Protein AF-A0A345JQV6-F1 (afdb_monomer)

Secondary structure (DSSP, 8-state):
---GGGTTSS-B-SSEEEEE--GGGHHHHHHHHH-HHHHTTSTTS----HHHHHHHHHHHHHHHHTT-S--EEEEEEEETTEEEEEEEEEEEE-SSTTEEEEEEEE-SEEETTTTEEE-----S----TTTTTTS-TTEEE-TTSSHHHHHHHHIIIIIHHHHHH-EEEEEEE-TTSPEEEEEEEGGG--EEEEEE-SHHHHHHHHHTTPEEEEEEEETTEEEEEEEEE---

Mean predicted aligned error: 6.88 Å

Sequence (232 aa):
MYSEKDIGLEYKSENLKTRPIMEEDRDFWYDLHASESVCKYFRDGKTRSAEQVKAQFDRSLARFKNGDPRYLHVIEQLIEDRWIKVGTVVLGG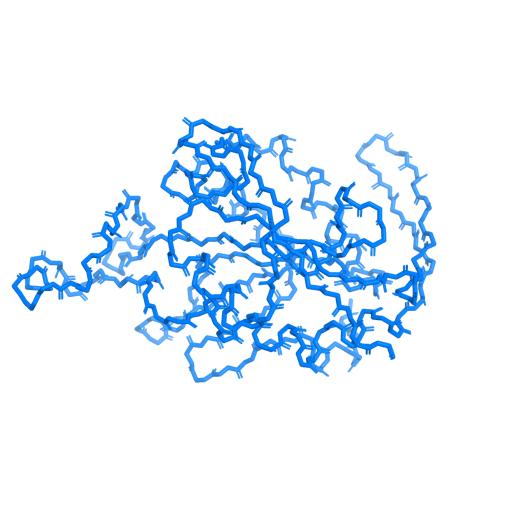SSEPKFLECAMITHPAYDTENNQYLDIAFENKTLELEDQKRVKNSIHPIWGQKNATRILQWGLENYIPYILKTKVNHSWENEQGEVFQEVFDGSQYIGIYATATNPASMKVLKNYGFTEEGKSECNWGSKYIYKYLFKI

Structure (mmCIF, N/CA/C/O backbone):
data_AF-A0A345JQV6-F1
#
_entry.id   AF-A0A345JQV6-F1
#
loop_
_atom_site.group_PDB
_atom_site.id
_atom_site.type_symbol
_atom_site.label_atom_id
_atom_site.label_alt_id
_atom_site.label_comp_id
_atom_site.label_asym_id
_atom_site.label_entity_id
_atom_site.label_seq_id
_atom_site.pdbx_PDB_ins_code
_atom_site.Cartn_x
_atom_site.Cartn_y
_atom_site.Cartn_z
_atom_site.occupancy
_atom_site.B_iso_or_equiv
_atom_site.auth_seq_id
_atom_site.auth_comp_id
_atom_site.auth_asym_id
_atom_site.auth_atom_id
_atom_site.pdbx_PDB_model_num
ATOM 1 N N . MET A 1 1 ? -8.662 -14.530 -16.725 1.00 31.98 1 MET A N 1
ATOM 2 C CA . MET A 1 1 ? -8.506 -15.891 -16.174 1.00 31.98 1 MET A CA 1
ATOM 3 C C . MET A 1 1 ? -7.187 -15.869 -15.416 1.00 31.98 1 MET A C 1
ATOM 5 O O . MET A 1 1 ? -6.177 -15.593 -16.048 1.00 31.98 1 MET A O 1
ATOM 9 N N . TYR A 1 2 ? -7.231 -15.955 -14.083 1.00 35.97 2 TYR A N 1
ATOM 10 C CA . TYR A 1 2 ? -6.066 -15.828 -13.193 1.00 35.97 2 TYR A CA 1
ATOM 11 C C . TYR A 1 2 ? -5.073 -16.953 -13.494 1.00 35.97 2 TYR A C 1
ATOM 13 O O . TYR A 1 2 ? -5.501 -18.088 -13.710 1.00 35.97 2 TYR A O 1
ATOM 21 N N . SER A 1 3 ? -3.780 -16.644 -13.588 1.00 40.50 3 SER A N 1
ATOM 22 C CA . SER A 1 3 ? -2.785 -17.663 -13.919 1.00 40.50 3 SER A CA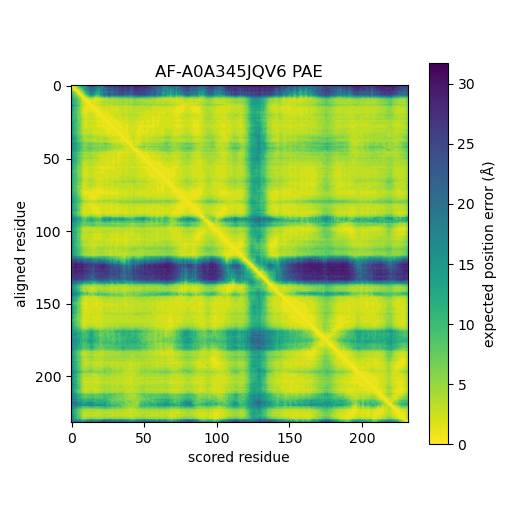 1
ATOM 23 C C . SER A 1 3 ? -2.349 -18.378 -12.640 1.00 40.50 3 SER A C 1
ATOM 25 O O . SER A 1 3 ? -2.217 -17.754 -11.592 1.00 40.50 3 SER A O 1
ATOM 27 N N . GLU A 1 4 ? -2.062 -19.678 -12.708 1.00 37.56 4 GLU A N 1
ATOM 28 C CA . GLU A 1 4 ? -1.536 -20.455 -11.569 1.00 37.56 4 GLU A CA 1
ATOM 29 C C . GLU A 1 4 ? -0.231 -19.872 -10.973 1.00 37.56 4 GLU A C 1
ATOM 31 O O . GLU A 1 4 ? 0.174 -20.261 -9.880 1.00 37.56 4 GLU A O 1
ATOM 36 N N . LYS A 1 5 ? 0.413 -18.906 -11.652 1.00 47.88 5 LYS A N 1
ATOM 37 C CA . LYS A 1 5 ? 1.601 -18.177 -11.177 1.00 47.88 5 LYS A CA 1
ATOM 38 C C . LYS A 1 5 ? 1.314 -17.138 -10.085 1.00 47.88 5 LYS A C 1
ATOM 40 O O . LYS A 1 5 ? 2.265 -16.654 -9.480 1.00 47.88 5 LYS A O 1
ATOM 45 N N . ASP A 1 6 ? 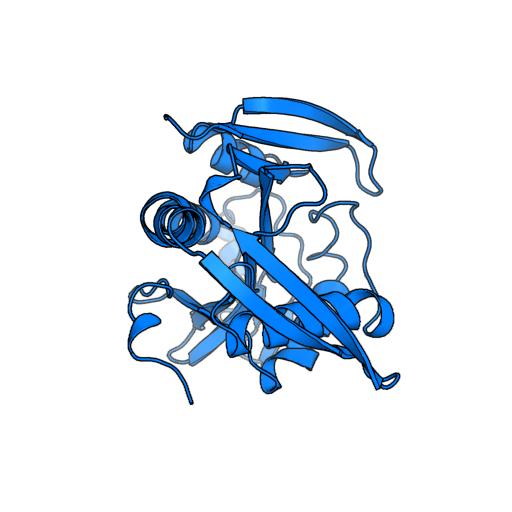0.049 -16.815 -9.819 1.00 51.97 6 ASP A N 1
ATOM 46 C CA . ASP A 1 6 ? -0.330 -15.796 -8.828 1.00 51.97 6 ASP A CA 1
ATOM 47 C C . ASP A 1 6 ? -0.395 -16.357 -7.389 1.00 51.97 6 ASP A C 1
ATOM 49 O O . ASP A 1 6 ? -0.455 -15.603 -6.413 1.00 51.97 6 ASP A O 1
ATOM 53 N N . ILE A 1 7 ? -0.316 -17.687 -7.235 1.00 46.50 7 ILE A N 1
ATOM 54 C CA . ILE A 1 7 ? -0.252 -18.383 -5.942 1.00 46.50 7 ILE A CA 1
ATOM 55 C C . ILE A 1 7 ? 1.085 -18.036 -5.263 1.00 46.50 7 ILE A C 1
ATOM 57 O O . ILE A 1 7 ? 2.128 -18.602 -5.578 1.00 46.50 7 ILE A O 1
ATOM 61 N N . GLY A 1 8 ? 1.054 -17.076 -4.335 1.00 58.53 8 GLY A N 1
ATOM 62 C CA . GLY A 1 8 ? 2.226 -16.584 -3.590 1.00 58.53 8 GLY A CA 1
ATOM 63 C C . GLY A 1 8 ? 2.411 -15.064 -3.634 1.00 58.53 8 GLY A C 1
ATOM 64 O O . GLY A 1 8 ? 3.179 -14.513 -2.846 1.00 58.53 8 GLY A O 1
ATOM 65 N N . LEU A 1 9 ? 1.665 -14.379 -4.505 1.00 79.06 9 LEU A N 1
ATOM 66 C CA . LEU A 1 9 ? 1.607 -12.918 -4.583 1.00 79.06 9 LEU A CA 1
ATOM 67 C C . LEU A 1 9 ? 0.503 -12.310 -3.719 1.00 79.06 9 LEU A C 1
ATOM 69 O O . LEU A 1 9 ? 0.317 -11.099 -3.728 1.00 79.06 9 LEU A O 1
ATOM 73 N N . GLU A 1 10 ? -0.175 -13.129 -2.930 1.00 88.75 10 GLU A N 1
ATOM 74 C CA . GLU A 1 10 ? -1.149 -12.714 -1.932 1.00 88.75 10 GLU A CA 1
ATOM 75 C C . GLU A 1 10 ? -0.576 -12.947 -0.536 1.00 88.75 10 GLU A C 1
ATOM 77 O O . GLU A 1 10 ? 0.019 -13.992 -0.256 1.00 88.75 10 GLU A O 1
ATOM 82 N N . TYR A 1 11 ? -0.779 -11.993 0.366 1.00 89.50 11 TYR A N 1
ATOM 83 C CA . TYR A 1 11 ? -0.623 -12.246 1.789 1.00 89.50 11 TYR A CA 1
ATOM 84 C C . TYR A 1 11 ? -1.888 -12.925 2.305 1.00 89.50 11 TYR A C 1
ATOM 86 O O . TYR A 1 11 ? -2.991 -12.465 2.017 1.00 89.50 11 TYR A O 1
ATOM 94 N N . LYS A 1 12 ? -1.760 -13.974 3.118 1.00 92.25 12 LYS A N 1
ATOM 95 C CA . LYS A 1 12 ? -2.905 -14.586 3.799 1.00 92.25 12 LYS A CA 1
ATOM 96 C C . LYS A 1 12 ? -2.523 -15.037 5.202 1.00 92.25 12 LYS A C 1
ATOM 98 O O . LYS A 1 12 ? -1.606 -15.833 5.379 1.00 92.25 12 LYS A O 1
ATOM 103 N N . SER A 1 13 ? -3.264 -14.549 6.186 1.00 91.75 13 SER A N 1
ATOM 104 C CA . SER A 1 13 ? -3.260 -15.014 7.570 1.00 91.75 13 SER A CA 1
ATOM 105 C C . SER A 1 13 ? -4.688 -15.328 8.026 1.00 91.75 13 SER A C 1
ATOM 107 O O . SER A 1 13 ? -5.642 -15.238 7.252 1.00 91.75 13 SER A O 1
ATOM 109 N N . GLU A 1 14 ? -4.836 -15.697 9.297 1.00 92.12 14 GLU A N 1
ATOM 110 C CA . GLU A 1 14 ? -6.129 -15.967 9.937 1.00 92.12 14 GLU A CA 1
ATOM 111 C C . GLU A 1 14 ? -7.126 -14.800 9.848 1.00 92.12 14 GLU A C 1
ATOM 113 O O . GLU A 1 14 ? -8.324 -15.028 9.726 1.00 92.12 14 GLU A O 1
ATOM 118 N N . ASN A 1 15 ? -6.640 -13.554 9.879 1.00 92.75 15 ASN A N 1
ATOM 119 C CA . ASN A 1 15 ? -7.476 -12.360 10.006 1.00 92.75 15 ASN A CA 1
ATOM 120 C C . ASN A 1 15 ? -7.122 -11.225 9.043 1.00 92.75 15 ASN A C 1
ATOM 122 O O . ASN A 1 15 ? -7.747 -10.169 9.096 1.00 92.75 15 ASN A O 1
ATOM 126 N N . LEU A 1 16 ? -6.122 -11.407 8.186 1.00 95.25 16 LEU A N 1
ATOM 127 C CA . LEU A 1 16 ? -5.660 -10.389 7.256 1.00 95.25 16 LEU A CA 1
ATOM 128 C C . LEU A 1 16 ? -5.238 -11.065 5.960 1.00 95.25 16 LEU A C 1
ATOM 130 O O . LEU A 1 16 ? -4.518 -12.062 5.973 1.00 95.25 16 LEU A O 1
ATOM 134 N N . LYS A 1 17 ? -5.653 -10.511 4.831 1.00 95.25 17 LYS A N 1
ATOM 135 C CA . LYS A 1 17 ? -5.180 -10.963 3.528 1.00 95.25 17 LYS A CA 1
ATOM 136 C C . LYS A 1 17 ? -5.058 -9.801 2.557 1.00 95.25 17 LYS A C 1
ATOM 138 O O . LYS A 1 17 ? -5.676 -8.754 2.747 1.00 95.25 17 LYS A O 1
ATOM 143 N N . THR A 1 18 ? -4.255 -9.993 1.525 1.00 94.81 18 THR A N 1
ATOM 144 C CA . THR A 1 18 ? -4.207 -9.104 0.371 1.00 94.81 18 THR A CA 1
ATOM 145 C C . THR A 1 18 ? -4.579 -9.879 -0.876 1.00 94.81 18 THR A C 1
ATOM 147 O O . THR A 1 18 ? -4.339 -11.079 -0.954 1.00 94.81 18 THR A O 1
ATOM 150 N N . ARG A 1 19 ? -5.168 -9.195 -1.850 1.00 93.62 19 ARG A N 1
ATOM 151 C CA . ARG A 1 19 ? -5.437 -9.755 -3.175 1.00 93.62 19 ARG A CA 1
ATOM 152 C C . ARG A 1 19 ? -5.252 -8.687 -4.247 1.00 93.62 19 ARG A C 1
ATOM 154 O O . ARG A 1 19 ? -5.437 -7.507 -3.928 1.00 93.62 19 ARG A O 1
ATOM 161 N N . PRO A 1 20 ? -4.945 -9.058 -5.501 1.00 92.50 20 PRO A N 1
ATOM 162 C CA . PRO A 1 20 ? -4.933 -8.112 -6.609 1.00 92.50 20 PRO A CA 1
ATOM 163 C C . PRO A 1 20 ? -6.241 -7.319 -6.691 1.00 92.50 20 PRO A C 1
ATOM 165 O O . PRO A 1 20 ? -7.326 -7.849 -6.423 1.00 92.50 20 PRO A O 1
ATOM 168 N N . ILE A 1 21 ? -6.127 -6.045 -7.063 1.00 90.75 21 ILE A N 1
ATOM 169 C CA . ILE A 1 21 ? -7.286 -5.189 -7.301 1.00 90.75 21 ILE A CA 1
ATOM 170 C C . ILE A 1 21 ? -8.098 -5.691 -8.503 1.00 90.75 21 ILE A C 1
ATOM 172 O O . ILE A 1 21 ? -7.535 -6.127 -9.511 1.00 90.75 21 ILE A O 1
ATOM 176 N N . MET A 1 22 ? -9.422 -5.638 -8.388 1.00 93.88 22 MET A N 1
ATOM 177 C CA . MET A 1 22 ? -10.378 -6.048 -9.416 1.00 93.88 22 MET A CA 1
ATOM 178 C C . MET A 1 22 ? -11.294 -4.885 -9.792 1.00 93.88 22 MET A C 1
ATOM 180 O O . MET A 1 22 ? -11.327 -3.863 -9.112 1.00 93.88 22 MET A O 1
ATOM 184 N N . GLU A 1 23 ? -12.046 -5.035 -10.882 1.00 94.12 23 GLU A N 1
ATOM 185 C CA . GLU A 1 23 ? -12.941 -3.985 -11.379 1.00 94.12 23 GLU A CA 1
ATOM 186 C C . GLU A 1 23 ? -13.990 -3.576 -10.331 1.00 94.12 23 GLU A C 1
ATOM 188 O O . GLU A 1 23 ? -14.247 -2.391 -10.137 1.00 94.12 23 GLU A O 1
ATOM 193 N N . GLU A 1 24 ? -14.525 -4.538 -9.573 1.00 96.12 24 GLU A N 1
ATOM 194 C CA . GLU A 1 24 ? -15.477 -4.281 -8.483 1.00 96.12 24 GLU A CA 1
ATOM 195 C C . GLU A 1 24 ? -14.895 -3.521 -7.272 1.00 96.12 24 GLU A C 1
ATOM 197 O O . GLU A 1 24 ? -15.627 -3.177 -6.344 1.00 96.12 24 GLU A O 1
ATOM 202 N N . ASP A 1 25 ? -13.582 -3.278 -7.229 1.00 96.50 25 ASP A N 1
ATOM 203 C CA . ASP A 1 25 ? -12.931 -2.505 -6.166 1.00 96.50 25 ASP A CA 1
ATOM 204 C C . ASP A 1 25 ? -12.811 -1.013 -6.506 1.00 96.50 25 ASP A C 1
ATOM 206 O O . ASP A 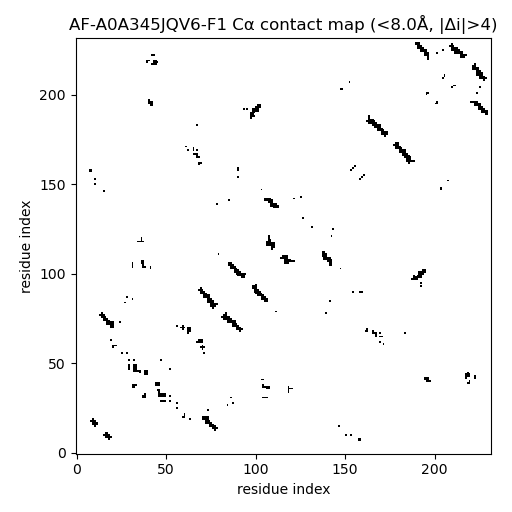1 25 ? -12.245 -0.250 -5.721 1.00 96.50 25 ASP A O 1
ATOM 210 N N . ARG A 1 26 ? -13.325 -0.588 -7.666 1.00 95.56 26 ARG A N 1
ATOM 211 C CA . ARG A 1 26 ? -13.203 0.786 -8.164 1.00 95.56 26 ARG A CA 1
ATOM 212 C C . ARG A 1 26 ? -13.774 1.815 -7.195 1.00 95.56 26 ARG A C 1
ATOM 214 O O . ARG A 1 26 ? -13.065 2.744 -6.813 1.00 95.56 26 ARG A O 1
ATOM 221 N N . ASP A 1 27 ? -15.016 1.619 -6.766 1.00 95.00 27 ASP A N 1
ATOM 222 C CA . ASP A 1 27 ? -15.690 2.557 -5.864 1.00 95.00 27 ASP A CA 1
ATOM 223 C C . ASP A 1 27 ? -14.961 2.629 -4.519 1.00 95.00 27 ASP A C 1
ATOM 225 O O . ASP A 1 27 ? -14.677 3.710 -4.015 1.00 95.00 27 ASP A O 1
ATOM 229 N N . PHE A 1 28 ? -14.505 1.481 -4.007 1.00 95.31 28 PHE A N 1
ATOM 230 C CA . PHE A 1 28 ? -13.697 1.420 -2.790 1.00 95.31 28 PHE A CA 1
ATOM 231 C C . PHE A 1 28 ? -12.376 2.202 -2.910 1.00 95.31 28 PHE A C 1
ATOM 233 O O . PHE A 1 28 ? -11.973 2.912 -1.987 1.00 95.31 28 PHE A O 1
ATOM 240 N N . TRP A 1 29 ? -11.689 2.099 -4.051 1.00 95.06 29 TRP A N 1
ATOM 241 C CA . TRP A 1 29 ? -10.475 2.870 -4.322 1.00 95.06 29 TRP A CA 1
ATOM 242 C C . TRP A 1 29 ? -10.739 4.383 -4.353 1.00 95.06 29 TRP A C 1
ATOM 244 O O . TRP A 1 29 ? -9.926 5.154 -3.828 1.00 95.06 29 TRP A O 1
ATOM 254 N N . TYR A 1 30 ? -11.862 4.804 -4.940 1.00 94.25 30 TYR A N 1
ATOM 255 C CA . TYR A 1 30 ? -12.273 6.209 -4.984 1.00 94.25 30 TYR A CA 1
ATOM 256 C C . TYR A 1 30 ? -12.636 6.733 -3.594 1.00 94.25 30 TYR A C 1
ATOM 258 O O . TYR A 1 30 ? -12.133 7.788 -3.204 1.00 94.25 30 TYR A O 1
ATOM 266 N N . ASP A 1 31 ? -13.395 5.968 -2.811 1.00 91.38 31 ASP A N 1
ATOM 267 C CA . ASP A 1 31 ? -13.786 6.330 -1.446 1.00 91.38 31 ASP A CA 1
ATOM 268 C C . ASP A 1 31 ? -12.569 6.519 -0.528 1.00 91.38 31 ASP A C 1
ATOM 270 O O . ASP A 1 31 ? -12.485 7.504 0.212 1.00 91.38 31 ASP A O 1
ATOM 274 N N . LEU A 1 32 ? -11.567 5.634 -0.625 1.00 92.31 32 LEU A N 1
ATOM 275 C CA . LEU A 1 32 ? -10.301 5.784 0.106 1.00 92.31 32 LEU A CA 1
ATOM 276 C C . LEU A 1 32 ? -9.609 7.118 -0.202 1.00 92.31 32 LEU A C 1
ATOM 278 O O . LEU A 1 32 ? -9.067 7.759 0.698 1.00 92.31 32 LEU A O 1
ATOM 282 N N . HIS A 1 33 ? -9.613 7.536 -1.468 1.00 92.44 33 HIS A N 1
ATOM 283 C CA . HIS A 1 33 ? -8.943 8.761 -1.907 1.00 92.44 33 HIS A CA 1
ATOM 284 C C . HIS A 1 33 ? -9.766 10.027 -1.651 1.00 92.44 33 HIS A C 1
ATOM 286 O O . HIS A 1 33 ? -9.195 11.118 -1.578 1.00 92.44 33 HIS A O 1
ATOM 292 N N . ALA A 1 34 ? -11.078 9.895 -1.476 1.00 90.62 34 ALA A N 1
ATOM 293 C CA . ALA A 1 34 ? -11.959 10.987 -1.089 1.00 90.62 34 ALA A CA 1
ATOM 294 C C . ALA A 1 34 ? -11.935 11.263 0.427 1.00 90.62 34 ALA A C 1
ATOM 296 O O . ALA A 1 34 ? -12.245 12.380 0.840 1.00 90.62 34 ALA A O 1
ATOM 297 N N . SER A 1 35 ? -11.543 10.289 1.258 1.00 87.31 35 SER A N 1
ATOM 298 C CA . SER A 1 35 ? -11.527 10.433 2.721 1.00 87.31 35 SER A CA 1
ATOM 299 C C . SER A 1 35 ? -10.338 11.255 3.231 1.00 87.31 35 SER A C 1
ATOM 301 O O . SER A 1 35 ? -9.170 10.971 2.940 1.00 87.31 35 SER A O 1
ATOM 303 N N . GLU A 1 36 ? -10.642 12.263 4.052 1.00 84.81 36 GLU A N 1
ATOM 304 C CA . GLU A 1 36 ? -9.646 13.152 4.644 1.00 84.81 36 GLU A CA 1
ATOM 305 C C . GLU A 1 36 ? -8.797 12.440 5.702 1.00 84.81 36 GLU A C 1
ATOM 307 O O . GLU A 1 36 ? -7.573 12.531 5.616 1.00 84.81 36 GLU A O 1
ATOM 312 N N . SER A 1 37 ? -9.378 11.676 6.644 1.00 80.62 37 SER A N 1
ATOM 313 C CA . SER A 1 37 ? -8.566 10.920 7.629 1.00 80.62 37 SER A CA 1
ATOM 314 C C . SER A 1 37 ? -7.563 9.991 6.969 1.00 80.62 37 SER A C 1
ATOM 316 O O . SER A 1 37 ? -6.432 9.847 7.440 1.00 80.62 37 SER A O 1
ATOM 318 N N . VAL A 1 38 ? -7.989 9.363 5.880 1.00 86.50 38 VAL A N 1
ATOM 319 C CA . VAL A 1 38 ? -7.213 8.390 5.131 1.00 86.50 38 VAL A CA 1
ATOM 320 C C . VAL A 1 38 ? -6.085 9.087 4.366 1.00 86.50 38 VAL A C 1
ATOM 322 O O . VAL A 1 38 ? -4.918 8.702 4.482 1.00 86.50 38 VAL A O 1
ATOM 325 N N . CYS A 1 39 ? -6.399 10.164 3.641 1.00 87.44 39 CYS A N 1
ATOM 326 C CA . CYS A 1 39 ? -5.421 10.881 2.825 1.00 87.44 39 CYS A CA 1
ATOM 327 C C . CYS A 1 39 ? -4.500 11.811 3.616 1.00 87.44 39 CYS A C 1
ATOM 329 O O . CYS A 1 39 ? -3.389 12.068 3.154 1.00 87.44 39 CYS A O 1
ATOM 331 N N . LYS A 1 40 ? -4.899 12.283 4.804 1.00 82.31 40 LYS A N 1
ATOM 332 C CA . LYS A 1 40 ? -4.115 13.201 5.651 1.00 82.31 40 LYS A CA 1
ATOM 333 C C . LYS A 1 40 ? -2.679 12.725 5.860 1.00 82.31 40 LYS A C 1
ATOM 335 O O . LYS A 1 40 ? -1.753 13.534 5.862 1.00 82.31 40 LYS A O 1
ATOM 340 N N . TYR A 1 41 ? -2.485 11.411 5.990 1.00 76.12 41 TYR A N 1
ATOM 341 C CA . TYR A 1 41 ? -1.170 10.803 6.202 1.00 76.12 41 TYR A CA 1
ATOM 342 C C . TYR A 1 41 ? -0.545 10.182 4.945 1.00 76.12 41 TYR A C 1
ATOM 344 O O . TYR A 1 41 ? 0.536 9.596 5.022 1.00 76.12 41 TYR A O 1
ATOM 352 N N . PHE A 1 42 ? -1.184 10.324 3.786 1.00 83.69 42 PHE A N 1
ATOM 353 C CA . PHE A 1 42 ? -0.757 9.712 2.537 1.00 83.69 42 PHE A CA 1
ATOM 354 C C . PHE A 1 42 ? -0.137 10.738 1.580 1.00 83.69 42 PHE A C 1
ATOM 356 O O . PHE A 1 42 ? -0.769 11.726 1.212 1.00 83.69 42 PHE A O 1
ATOM 363 N N . ARG A 1 43 ? 1.098 10.476 1.128 1.00 79.25 43 ARG A N 1
ATOM 364 C CA . ARG A 1 43 ? 1.855 11.284 0.150 1.00 79.25 43 ARG A CA 1
ATOM 365 C C . ARG A 1 43 ? 1.895 12.788 0.471 1.00 79.25 43 ARG A C 1
ATOM 367 O O . ARG A 1 43 ? 2.771 13.234 1.204 1.00 79.25 43 ARG A O 1
ATOM 374 N N . ASP A 1 44 ? 1.015 13.574 -0.145 1.00 80.81 44 ASP A N 1
ATOM 375 C CA . ASP A 1 44 ? 0.926 15.036 -0.042 1.00 80.81 44 ASP A CA 1
ATOM 376 C C . ASP A 1 44 ? -0.185 15.518 0.902 1.00 80.81 44 ASP A C 1
ATOM 378 O O . ASP A 1 44 ? -0.339 16.728 1.094 1.00 80.81 44 ASP A O 1
ATOM 382 N N . GLY A 1 45 ? -0.939 14.593 1.498 1.00 82.00 45 GLY A N 1
ATOM 383 C CA . GLY A 1 45 ? -1.999 14.924 2.434 1.00 82.00 45 GLY A CA 1
ATOM 384 C C . GLY A 1 45 ? -3.307 15.371 1.778 1.00 82.00 45 GLY A C 1
ATOM 385 O O . GLY A 1 45 ? -4.175 15.907 2.467 1.00 82.00 45 GLY A O 1
ATOM 386 N N . LYS A 1 46 ? -3.437 15.235 0.452 1.00 87.69 46 LYS A N 1
ATOM 387 C CA . LYS A 1 46 ? -4.600 15.708 -0.311 1.00 87.69 46 LYS A CA 1
ATOM 388 C C . LYS A 1 46 ? -5.547 14.566 -0.642 1.00 87.69 46 LYS A C 1
ATOM 390 O O . LYS A 1 46 ? -5.103 13.511 -1.101 1.00 87.69 46 LYS A O 1
ATOM 395 N N . THR A 1 47 ? -6.841 14.820 -0.477 1.00 90.50 47 THR A N 1
ATOM 396 C CA . THR A 1 47 ? -7.889 14.005 -1.090 1.00 90.50 47 THR A CA 1
ATOM 397 C C . THR A 1 47 ? -7.850 14.167 -2.609 1.00 90.50 47 THR A C 1
ATOM 399 O O . THR A 1 47 ? -7.277 15.127 -3.140 1.00 90.50 47 THR A O 1
ATOM 402 N N . ARG A 1 48 ? -8.400 13.190 -3.325 1.00 91.88 48 ARG A N 1
ATOM 403 C CA . ARG A 1 48 ? -8.445 13.171 -4.787 1.00 91.88 48 ARG A CA 1
ATOM 404 C C . ARG A 1 48 ? -9.826 12.738 -5.257 1.00 91.88 48 ARG A C 1
ATOM 406 O O . ARG A 1 48 ? -10.434 11.864 -4.647 1.00 91.88 48 ARG A O 1
ATOM 413 N N . SER A 1 49 ? -10.298 13.337 -6.345 1.00 93.50 49 SER A N 1
ATOM 414 C CA . SER A 1 49 ? -11.537 12.918 -6.998 1.00 93.50 49 SER A CA 1
ATOM 415 C C . SER A 1 49 ? -11.348 11.597 -7.747 1.00 93.50 49 SER A C 1
ATOM 417 O O . SER A 1 49 ? -10.216 11.199 -8.051 1.00 93.50 49 SER A O 1
ATOM 419 N N . ALA A 1 50 ? -12.459 10.945 -8.096 1.00 93.44 50 ALA A N 1
ATOM 420 C CA . ALA A 1 50 ? -12.461 9.726 -8.901 1.00 93.44 50 ALA A CA 1
ATOM 421 C C . ALA A 1 50 ? -11.664 9.908 -10.203 1.00 93.44 50 ALA A C 1
ATOM 423 O O . ALA A 1 50 ? -10.804 9.090 -10.528 1.00 93.44 50 ALA A O 1
ATOM 424 N N . GLU A 1 51 ? -11.854 11.032 -10.898 1.00 91.31 51 GLU A N 1
ATOM 425 C CA . GLU A 1 51 ? -11.171 11.351 -12.156 1.00 91.31 51 GLU A CA 1
ATOM 426 C C . GLU A 1 51 ? -9.649 11.425 -11.977 1.00 91.31 51 GLU A C 1
ATOM 428 O O . GLU A 1 51 ? -8.892 10.954 -12.826 1.00 91.31 51 GLU A O 1
ATOM 433 N N . GLN A 1 52 ? -9.183 11.971 -10.849 1.00 91.31 52 GLN A N 1
ATOM 434 C CA . GLN A 1 52 ? -7.755 12.131 -10.568 1.00 91.31 52 GLN A CA 1
ATOM 435 C C . GLN A 1 52 ? -7.044 10.800 -10.294 1.00 91.31 52 GLN A C 1
ATOM 437 O O . GLN A 1 52 ? -5.842 10.683 -10.546 1.00 91.31 52 GLN A O 1
ATOM 442 N N . VAL A 1 53 ? -7.756 9.800 -9.765 1.00 91.38 53 VAL A N 1
ATOM 443 C CA . VAL A 1 53 ? -7.167 8.503 -9.383 1.00 91.38 53 VAL A CA 1
ATOM 444 C C . VAL A 1 53 ? -7.547 7.360 -10.316 1.00 91.38 53 VAL A C 1
ATOM 446 O O . VAL A 1 53 ? -6.950 6.283 -10.238 1.00 91.38 53 VAL A O 1
ATOM 449 N N . LYS A 1 54 ? -8.479 7.591 -11.243 1.00 91.44 54 LYS A N 1
ATOM 450 C CA . LYS A 1 54 ? -8.922 6.619 -12.243 1.00 91.44 54 LYS A CA 1
ATOM 451 C C . LYS A 1 54 ? -7.767 6.062 -13.071 1.00 91.44 54 LYS A C 1
ATOM 453 O O . LYS A 1 54 ? -7.577 4.853 -13.130 1.00 91.44 54 LYS A O 1
ATOM 458 N N . ALA A 1 55 ? -6.903 6.930 -13.596 1.00 87.94 55 ALA A N 1
ATOM 459 C CA . ALA A 1 55 ? -5.750 6.501 -14.391 1.00 87.94 55 ALA A CA 1
ATOM 460 C C . ALA A 1 55 ? -4.711 5.678 -13.597 1.00 87.94 55 ALA A C 1
ATOM 462 O O . ALA A 1 55 ? -3.839 5.042 -14.193 1.00 87.94 55 ALA A O 1
ATOM 463 N N . GLN A 1 56 ? -4.731 5.717 -12.259 1.00 88.69 56 GLN A N 1
ATOM 464 C CA . GLN A 1 56 ? -3.884 4.858 -11.418 1.00 88.69 56 GLN A CA 1
ATOM 465 C C . GLN A 1 56 ? -4.528 3.481 -11.217 1.00 88.69 56 GLN A C 1
ATOM 467 O O . GLN A 1 56 ? -3.834 2.462 -11.279 1.00 88.69 56 GLN A O 1
ATOM 472 N N . PHE A 1 57 ? -5.851 3.455 -11.049 1.00 91.81 57 PHE A N 1
ATOM 473 C CA . PHE A 1 57 ? -6.649 2.237 -10.955 1.00 91.81 57 PHE A CA 1
ATOM 474 C C . PHE A 1 57 ? -6.604 1.425 -12.257 1.00 91.81 57 PHE A C 1
ATOM 476 O O . PHE A 1 57 ? -6.164 0.276 -12.244 1.00 91.81 57 PHE A O 1
ATOM 483 N N . ASP A 1 58 ? -6.925 2.048 -13.394 1.00 89.69 58 ASP A N 1
ATOM 484 C CA . ASP A 1 58 ? -6.965 1.382 -14.705 1.00 89.69 58 ASP A CA 1
ATOM 485 C C . ASP A 1 58 ? -5.604 0.785 -15.078 1.00 89.69 58 ASP A C 1
ATOM 487 O O . ASP A 1 58 ? -5.502 -0.349 -15.546 1.00 89.69 58 ASP A O 1
ATOM 491 N N . ARG A 1 59 ? -4.524 1.524 -14.795 1.00 87.31 59 ARG A N 1
ATOM 492 C CA . ARG A 1 59 ? -3.151 1.052 -15.004 1.00 87.31 59 ARG A CA 1
ATOM 493 C C . ARG A 1 59 ? -2.827 -0.155 -14.130 1.00 87.31 59 ARG A C 1
ATOM 495 O O . ARG A 1 59 ? -2.140 -1.062 -14.585 1.00 87.31 59 ARG A O 1
ATOM 502 N N . SER A 1 60 ? -3.310 -0.181 -12.891 1.00 90.06 60 SER A N 1
ATOM 503 C CA . SER A 1 60 ? -3.114 -1.325 -11.995 1.00 90.06 60 SER A CA 1
ATOM 504 C C . SER A 1 60 ? -3.857 -2.560 -12.500 1.00 90.06 60 SER A C 1
ATOM 506 O O . SER A 1 60 ? -3.268 -3.637 -12.542 1.00 90.06 60 SER A O 1
ATOM 508 N N . LEU A 1 61 ? -5.098 -2.402 -12.971 1.00 90.06 61 LEU A N 1
ATOM 509 C CA . LEU A 1 61 ? -5.849 -3.489 -13.605 1.00 90.06 61 LEU A CA 1
ATOM 510 C C . LEU A 1 61 ? -5.156 -4.007 -14.867 1.00 90.06 61 LEU A C 1
ATOM 512 O O . LEU A 1 61 ? -5.064 -5.217 -15.071 1.00 90.06 61 LEU A O 1
ATOM 516 N N . ALA A 1 62 ? -4.662 -3.103 -15.712 1.00 87.00 62 ALA A N 1
ATOM 517 C CA . ALA A 1 62 ? -3.948 -3.465 -16.927 1.00 87.00 62 ALA A CA 1
ATOM 518 C C . ALA A 1 62 ? -2.660 -4.237 -16.615 1.00 87.00 62 ALA A C 1
ATOM 520 O O . ALA A 1 62 ? -2.436 -5.300 -17.191 1.00 87.00 62 ALA A O 1
ATOM 521 N N . ARG A 1 63 ? -1.845 -3.752 -15.672 1.00 88.69 63 ARG A N 1
ATOM 522 C CA . ARG A 1 63 ? -0.631 -4.446 -15.218 1.00 88.69 63 ARG A CA 1
ATOM 523 C C . ARG A 1 63 ? -0.941 -5.846 -14.721 1.00 88.69 63 ARG A C 1
ATOM 525 O O . ARG A 1 63 ? -0.322 -6.805 -15.175 1.00 88.69 63 ARG A O 1
ATOM 532 N N . PHE A 1 64 ? -1.962 -5.965 -13.876 1.00 88.69 64 PHE A N 1
ATOM 533 C CA . PHE A 1 64 ? -2.378 -7.250 -13.344 1.00 88.69 64 PHE A CA 1
ATOM 534 C C . PHE A 1 64 ? -2.793 -8.235 -14.446 1.00 88.69 64 PHE A C 1
ATOM 536 O O . PHE A 1 64 ? -2.262 -9.342 -14.519 1.00 88.69 64 PHE A O 1
ATOM 543 N N . LYS A 1 65 ? -3.656 -7.811 -15.379 1.00 86.62 65 LYS A N 1
ATOM 544 C CA . LYS A 1 65 ? -4.091 -8.636 -16.523 1.00 86.62 65 LYS A CA 1
ATOM 545 C C . LYS A 1 65 ? -2.934 -9.095 -17.417 1.00 86.62 65 LYS A C 1
ATOM 547 O O . LYS A 1 65 ? -3.056 -10.118 -18.083 1.00 86.62 65 LYS A O 1
ATOM 552 N N . ASN A 1 66 ? -1.836 -8.345 -17.434 1.00 85.94 66 ASN A N 1
ATOM 553 C CA . ASN A 1 66 ? -0.662 -8.621 -18.253 1.00 85.94 66 ASN A CA 1
ATOM 554 C C . ASN A 1 66 ? 0.499 -9.285 -17.484 1.00 85.94 66 ASN A C 1
ATOM 556 O O . ASN A 1 66 ? 1.582 -9.456 -18.043 1.00 85.94 66 ASN A O 1
ATOM 560 N N . GLY A 1 67 ? 0.305 -9.660 -16.215 1.00 86.12 67 GLY A N 1
ATOM 561 C CA . GLY A 1 67 ? 1.340 -10.311 -15.406 1.00 86.12 67 GLY A CA 1
ATOM 562 C C . GLY A 1 67 ? 2.492 -9.393 -14.976 1.00 86.12 67 GLY A C 1
ATOM 563 O O . GLY A 1 67 ? 3.552 -9.887 -14.596 1.00 86.12 67 GLY A O 1
ATOM 564 N N . ASP A 1 68 ? 2.311 -8.071 -15.027 1.00 89.06 68 ASP A N 1
ATOM 565 C CA . ASP A 1 68 ? 3.232 -7.109 -14.418 1.00 89.06 68 ASP A CA 1
ATOM 566 C C . ASP A 1 68 ? 2.882 -6.945 -12.932 1.00 89.06 68 ASP A C 1
ATOM 568 O O . ASP A 1 68 ? 1.817 -6.417 -12.641 1.00 89.06 68 ASP A O 1
ATOM 572 N N . PRO A 1 69 ? 3.755 -7.308 -11.978 1.00 89.62 69 PRO A N 1
ATOM 573 C CA . PRO A 1 69 ? 3.456 -7.297 -10.546 1.00 89.62 69 PRO A CA 1
ATOM 574 C C . PRO A 1 69 ? 3.371 -5.901 -9.903 1.00 89.62 69 PRO A C 1
ATOM 576 O O . PRO A 1 69 ? 3.155 -5.787 -8.700 1.00 89.62 69 PRO A O 1
ATOM 579 N N . ARG A 1 70 ? 3.527 -4.797 -10.639 1.00 90.25 70 ARG A N 1
ATOM 580 C CA . ARG A 1 70 ? 3.465 -3.431 -10.074 1.00 90.25 70 ARG A CA 1
ATOM 581 C C . ARG A 1 70 ? 2.031 -2.889 -9.966 1.00 90.25 70 ARG A C 1
ATOM 583 O O . ARG A 1 70 ? 1.787 -1.723 -10.303 1.00 90.25 70 ARG A O 1
ATOM 590 N N . TYR A 1 71 ? 1.088 -3.727 -9.542 1.00 90.50 71 TYR A N 1
ATOM 591 C CA . TYR A 1 71 ? -0.323 -3.379 -9.346 1.00 90.50 71 TYR A CA 1
ATOM 592 C C . TYR A 1 71 ? -0.696 -3.206 -7.869 1.00 90.50 71 TYR A C 1
ATOM 594 O O . TYR A 1 71 ? 0.023 -3.620 -6.959 1.00 90.50 71 TYR A O 1
ATOM 602 N N . LEU A 1 72 ? -1.847 -2.569 -7.653 1.00 92.88 72 LEU A N 1
ATOM 603 C CA . LEU A 1 72 ? -2.481 -2.406 -6.350 1.00 92.88 72 LEU A CA 1
ATOM 604 C C . LEU A 1 72 ? -3.023 -3.734 -5.821 1.00 92.88 72 LEU A C 1
ATOM 606 O O . LEU A 1 72 ? -3.643 -4.508 -6.551 1.00 92.88 72 LEU A O 1
ATOM 610 N N . HIS A 1 73 ? -2.868 -3.933 -4.520 1.00 94.81 73 HIS A N 1
ATOM 611 C CA . HIS A 1 73 ? -3.568 -4.957 -3.762 1.00 94.81 73 HIS A CA 1
ATOM 612 C C . HIS A 1 73 ? -4.630 -4.320 -2.882 1.00 94.81 73 HIS A C 1
ATOM 614 O O . HIS A 1 73 ? -4.372 -3.302 -2.239 1.00 94.81 73 HIS A O 1
ATOM 620 N N . VAL A 1 74 ? -5.791 -4.960 -2.797 1.00 96.50 74 VAL A N 1
ATOM 621 C CA . VAL A 1 74 ? -6.787 -4.688 -1.759 1.00 96.50 74 VAL A CA 1
ATOM 622 C C . VAL A 1 74 ? -6.376 -5.423 -0.494 1.00 96.50 74 VAL A C 1
ATOM 624 O O . VAL A 1 74 ? -5.995 -6.591 -0.542 1.00 96.50 74 VAL A O 1
ATOM 627 N N . ILE A 1 75 ? -6.454 -4.732 0.637 1.00 96.94 75 ILE A N 1
ATOM 628 C CA . ILE A 1 75 ? -6.238 -5.283 1.970 1.00 96.94 75 ILE A CA 1
ATOM 629 C C . ILE A 1 75 ? -7.608 -5.617 2.548 1.00 96.94 75 ILE A C 1
ATOM 631 O O . ILE A 1 75 ? -8.462 -4.736 2.664 1.00 96.94 75 ILE A O 1
ATOM 635 N N . GLU A 1 76 ? -7.803 -6.871 2.941 1.00 96.62 76 GLU A N 1
ATOM 636 C CA . GLU A 1 76 ? -9.028 -7.343 3.577 1.00 96.62 76 GLU A CA 1
ATOM 637 C C . GLU A 1 76 ? -8.729 -7.849 4.989 1.00 96.62 76 GLU A C 1
ATOM 639 O O . GLU A 1 76 ? -7.773 -8.597 5.206 1.00 96.62 76 GLU A O 1
ATOM 644 N N . GLN A 1 77 ? -9.558 -7.451 5.950 1.00 95.44 77 GLN A N 1
ATOM 645 C CA . GLN A 1 77 ? -9.464 -7.874 7.343 1.00 95.44 77 GLN A CA 1
ATOM 646 C C . GLN A 1 77 ? -10.721 -8.649 7.737 1.00 95.44 77 GLN A C 1
ATOM 648 O O . GLN A 1 77 ? -11.829 -8.270 7.358 1.00 95.44 77 GLN A O 1
ATOM 653 N N . LEU A 1 78 ? -10.550 -9.730 8.495 1.00 94.12 78 LEU A N 1
ATOM 654 C CA . LEU A 1 78 ? -11.666 -10.475 9.066 1.00 94.12 78 LEU A CA 1
ATOM 655 C C . LEU A 1 78 ? -12.210 -9.711 10.283 1.00 94.12 78 LEU A C 1
ATOM 657 O O . LEU A 1 78 ? -11.490 -9.512 11.263 1.00 94.12 78 LEU A O 1
ATOM 661 N N . ILE A 1 79 ? -13.463 -9.269 10.204 1.00 91.12 79 ILE A N 1
ATOM 662 C CA . ILE A 1 79 ? -14.185 -8.537 11.250 1.00 91.12 79 ILE A CA 1
ATOM 663 C C . ILE A 1 79 ? -15.553 -9.201 11.412 1.00 91.12 79 ILE A C 1
ATOM 665 O O . ILE A 1 79 ? -16.328 -9.227 10.458 1.00 91.12 79 ILE A O 1
ATOM 669 N N . GLU A 1 80 ? -15.839 -9.745 12.601 1.00 89.62 80 GLU A N 1
ATOM 670 C CA . GLU A 1 80 ? -17.095 -10.465 12.894 1.00 89.62 80 GLU A CA 1
ATOM 671 C C . GLU A 1 80 ? -17.448 -11.489 11.795 1.00 89.62 80 GLU A C 1
ATOM 673 O O . GLU A 1 80 ? -18.513 -11.435 11.183 1.00 89.62 80 GLU A O 1
ATOM 678 N N . ASP A 1 81 ? -16.490 -12.368 11.479 1.00 90.38 81 ASP A N 1
ATOM 679 C CA . ASP A 1 81 ? -16.594 -13.430 10.464 1.00 90.38 81 ASP A CA 1
ATOM 680 C C . ASP A 1 81 ? -16.807 -12.961 9.012 1.00 90.38 81 ASP A C 1
ATOM 682 O O . ASP A 1 81 ? -17.024 -13.772 8.108 1.00 90.38 81 ASP A O 1
ATOM 686 N N . ARG A 1 82 ? -16.678 -11.657 8.746 1.00 94.38 82 ARG A N 1
ATOM 687 C CA . ARG A 1 82 ? -16.766 -11.075 7.402 1.00 94.38 82 ARG A CA 1
ATOM 688 C C . ARG A 1 82 ? -15.424 -10.511 6.962 1.00 94.38 82 ARG A C 1
ATOM 690 O O . ARG A 1 82 ? -14.744 -9.826 7.719 1.00 94.38 82 ARG A O 1
ATOM 697 N N . TRP A 1 83 ? -15.048 -10.771 5.713 1.00 95.38 83 TRP A N 1
ATOM 698 C CA . TRP A 1 83 ? -13.898 -10.113 5.094 1.00 95.38 83 TRP A CA 1
ATOM 699 C C . TRP A 1 83 ? -14.302 -8.712 4.646 1.00 95.38 83 TRP A C 1
ATOM 701 O O . TRP A 1 83 ? -15.096 -8.558 3.721 1.00 95.38 83 TRP A O 1
ATOM 711 N N . ILE A 1 84 ? -13.757 -7.699 5.312 1.00 95.62 84 ILE A N 1
ATOM 712 C CA . ILE A 1 84 ? -14.014 -6.288 5.028 1.00 95.62 84 ILE A CA 1
ATOM 713 C C . ILE A 1 84 ? -12.813 -5.710 4.285 1.00 95.62 84 ILE A C 1
ATOM 715 O O . ILE A 1 84 ? -11.673 -5.922 4.700 1.00 95.62 84 ILE A O 1
ATOM 719 N N . LYS A 1 85 ? -13.052 -4.969 3.198 1.00 96.19 85 LYS A N 1
ATOM 720 C CA . LYS A 1 85 ? -12.007 -4.210 2.495 1.00 96.19 85 LYS A CA 1
ATOM 721 C C . LYS A 1 85 ? -11.609 -3.036 3.384 1.00 96.19 85 LYS A C 1
ATOM 723 O O . LYS A 1 85 ? -12.437 -2.203 3.715 1.00 96.19 85 LYS A O 1
ATOM 728 N N . VAL A 1 86 ? -10.358 -2.980 3.819 1.00 94.81 86 VAL A N 1
ATOM 729 C CA . VAL A 1 86 ? -9.909 -1.980 4.804 1.00 94.81 86 VAL A CA 1
ATOM 730 C C . VAL A 1 86 ? -8.880 -1.011 4.247 1.00 94.81 86 VAL A C 1
ATOM 732 O O . VAL A 1 86 ? -8.679 0.061 4.811 1.00 94.81 86 VAL A O 1
ATOM 735 N N . GLY A 1 87 ? -8.238 -1.348 3.132 1.00 95.50 87 GLY A N 1
ATOM 736 C CA . GLY A 1 87 ? -7.364 -0.419 2.435 1.00 95.50 87 GLY A CA 1
ATOM 737 C C . GLY A 1 87 ? -6.748 -1.003 1.180 1.00 95.50 87 GLY A C 1
ATOM 738 O O . GLY A 1 87 ? -7.192 -2.029 0.671 1.00 95.50 87 GLY A O 1
ATOM 739 N N . THR A 1 88 ? -5.688 -0.359 0.710 1.00 95.31 88 THR A N 1
ATOM 740 C CA . THR A 1 88 ? -4.876 -0.840 -0.406 1.00 95.31 88 THR A CA 1
ATOM 741 C C . THR A 1 88 ? -3.390 -0.682 -0.118 1.00 95.31 88 THR A C 1
ATOM 743 O O . THR A 1 88 ? -2.978 0.159 0.687 1.00 95.31 88 THR A O 1
ATOM 746 N N . VAL A 1 89 ? -2.579 -1.498 -0.785 1.00 93.88 89 VAL A N 1
ATOM 747 C CA . VAL A 1 89 ? -1.118 -1.397 -0.794 1.00 93.88 89 VAL A CA 1
ATOM 748 C C . VAL A 1 89 ? -0.598 -1.559 -2.215 1.00 93.88 89 VAL A C 1
ATOM 750 O O . VAL A 1 89 ? -1.098 -2.374 -2.985 1.00 93.88 89 VAL A O 1
ATOM 753 N N . VAL A 1 90 ? 0.435 -0.802 -2.558 1.00 90.88 90 VAL A N 1
ATOM 754 C CA . VAL A 1 90 ? 1.267 -1.030 -3.733 1.00 90.88 90 VAL A CA 1
ATOM 755 C C . VAL A 1 90 ? 2.719 -1.147 -3.296 1.00 90.88 90 VAL A C 1
ATOM 757 O O . VAL A 1 90 ? 3.221 -0.357 -2.496 1.00 90.88 90 VAL A O 1
ATOM 760 N N . LEU A 1 91 ? 3.374 -2.164 -3.843 1.00 82.44 91 LEU A N 1
ATOM 761 C CA . LEU A 1 91 ? 4.813 -2.373 -3.794 1.00 82.44 91 LEU A CA 1
ATOM 762 C C . LEU A 1 91 ? 5.278 -2.394 -5.250 1.00 82.44 91 LEU A C 1
ATOM 764 O O . LEU A 1 91 ? 5.374 -3.450 -5.861 1.00 82.44 91 LEU A O 1
ATOM 768 N N . GLY A 1 92 ? 5.423 -1.231 -5.875 1.00 76.81 92 GLY A N 1
ATOM 769 C CA . GLY A 1 92 ? 5.524 -1.138 -7.331 1.00 76.81 92 GLY A CA 1
ATOM 770 C C . GLY A 1 92 ? 5.677 0.289 -7.842 1.00 76.81 92 GLY A C 1
ATOM 771 O O . GLY A 1 92 ? 5.612 1.219 -7.063 1.00 76.81 92 GLY A O 1
ATOM 772 N N . GLY A 1 93 ? 5.937 0.444 -9.145 1.00 69.12 93 GLY A N 1
ATOM 773 C CA . GLY A 1 93 ? 6.086 1.706 -9.897 1.00 69.12 93 GLY A CA 1
ATOM 774 C C . GLY A 1 93 ? 6.194 3.017 -9.100 1.00 69.12 93 GLY A C 1
ATOM 775 O O . GLY A 1 93 ? 5.172 3.592 -8.749 1.00 69.12 93 GLY A O 1
ATOM 776 N N . SER A 1 94 ? 7.418 3.520 -8.906 1.00 75.25 94 SER A N 1
ATOM 777 C CA . SER A 1 94 ? 7.682 4.834 -8.300 1.00 75.25 94 SER A CA 1
ATOM 778 C C . SER A 1 94 ? 7.841 5.941 -9.341 1.00 75.25 94 SER A C 1
ATOM 780 O O . SER A 1 94 ? 8.210 5.682 -10.487 1.00 75.25 94 SER A O 1
ATOM 782 N N . SER A 1 95 ? 7.644 7.191 -8.914 1.00 71.81 95 SER A N 1
ATOM 783 C CA . SER A 1 95 ? 8.129 8.376 -9.633 1.00 71.81 95 SER A CA 1
ATOM 784 C C . SER A 1 95 ? 9.650 8.543 -9.544 1.00 71.81 95 SER A C 1
ATOM 786 O O . SER A 1 95 ? 10.233 9.279 -10.333 1.00 71.81 95 SER A O 1
ATOM 788 N N . GLU A 1 96 ? 10.293 7.886 -8.574 1.00 80.50 96 GLU A N 1
ATOM 789 C CA . GLU A 1 96 ? 11.746 7.873 -8.417 1.00 80.50 96 GLU A CA 1
ATOM 790 C C . GLU A 1 96 ? 12.372 6.834 -9.373 1.00 80.50 96 GLU A C 1
ATOM 792 O O . GLU A 1 96 ? 12.063 5.639 -9.267 1.00 80.50 96 GLU A O 1
ATOM 797 N N . PRO A 1 97 ? 13.273 7.238 -10.290 1.00 84.81 97 PRO A N 1
ATOM 798 C CA . PRO A 1 97 ? 13.878 6.324 -11.255 1.00 84.81 97 PRO A CA 1
ATOM 799 C C . PRO A 1 97 ? 14.585 5.143 -10.582 1.00 84.81 97 PRO A C 1
ATOM 801 O O . PRO A 1 97 ? 15.399 5.337 -9.684 1.00 84.81 97 PRO A O 1
ATOM 804 N N . LYS A 1 98 ? 14.327 3.918 -11.061 1.00 88.88 98 LYS A N 1
ATOM 805 C CA . LYS A 1 98 ? 14.895 2.653 -10.540 1.00 88.88 98 LYS A CA 1
ATOM 806 C C . LYS A 1 98 ? 14.495 2.284 -9.102 1.00 88.88 98 LYS A C 1
ATOM 808 O O . LYS A 1 98 ? 15.056 1.338 -8.550 1.00 88.88 98 LYS A O 1
ATOM 813 N N . PHE A 1 99 ? 13.522 2.966 -8.498 1.00 93.12 99 PHE A N 1
ATOM 814 C CA . PHE A 1 99 ? 12.952 2.574 -7.206 1.00 93.12 99 PHE A CA 1
ATOM 815 C C . PHE A 1 99 ? 11.513 2.077 -7.368 1.00 93.12 99 PHE A C 1
ATOM 817 O O . PHE A 1 99 ? 10.758 2.561 -8.207 1.00 93.12 99 PHE A O 1
ATOM 824 N N . LEU A 1 100 ? 11.125 1.084 -6.572 1.00 93.50 100 LEU A N 1
ATOM 825 C CA . LEU A 1 100 ? 9.724 0.683 -6.413 1.00 93.50 100 LEU A CA 1
ATOM 826 C C . LEU A 1 100 ? 9.079 1.579 -5.354 1.00 93.50 100 LEU A C 1
ATOM 828 O O . LEU A 1 100 ? 9.746 1.940 -4.395 1.00 93.50 100 LEU A O 1
ATOM 832 N N . GLU A 1 101 ? 7.813 1.959 -5.488 1.00 91.81 101 GLU A N 1
ATOM 833 C CA . GLU A 1 101 ? 7.097 2.663 -4.420 1.00 91.81 101 GLU A CA 1
ATOM 834 C C . GLU A 1 101 ? 6.533 1.645 -3.428 1.00 91.81 101 GLU A C 1
ATOM 836 O O . GLU A 1 101 ? 5.972 0.630 -3.829 1.00 91.81 101 GLU A O 1
ATOM 841 N N . CYS A 1 102 ? 6.657 1.926 -2.134 1.00 92.00 102 CYS A N 1
ATOM 842 C CA . CYS A 1 102 ? 5.866 1.288 -1.091 1.00 92.00 102 CYS A CA 1
ATOM 843 C C . CYS A 1 102 ? 4.868 2.312 -0.554 1.00 92.00 102 CYS A C 1
ATOM 845 O O . CYS A 1 1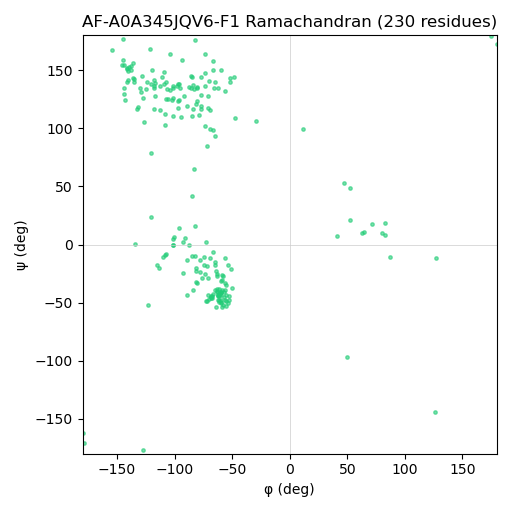02 ? 5.221 3.194 0.233 1.00 92.00 102 CYS A O 1
ATOM 847 N N . ALA A 1 103 ? 3.619 2.179 -0.984 1.00 90.69 103 ALA A N 1
ATOM 848 C CA . ALA A 1 103 ? 2.529 3.066 -0.615 1.00 90.69 103 ALA A CA 1
ATOM 849 C C . ALA A 1 103 ? 1.343 2.239 -0.120 1.00 90.69 103 ALA A C 1
ATOM 851 O O . ALA A 1 103 ? 0.931 1.273 -0.752 1.00 90.69 103 ALA A O 1
ATOM 852 N N . MET A 1 104 ? 0.798 2.617 1.030 1.00 91.31 104 MET A N 1
ATOM 853 C CA . MET A 1 104 ? -0.326 1.934 1.657 1.00 91.31 104 MET A CA 1
ATOM 854 C C . MET A 1 104 ? -1.252 2.966 2.270 1.00 91.31 104 MET A C 1
ATOM 856 O O . MET A 1 104 ? -0.796 3.942 2.869 1.00 91.31 104 MET A O 1
ATOM 860 N N . ILE A 1 105 ? -2.544 2.718 2.130 1.00 90.56 105 ILE A N 1
ATOM 861 C CA . ILE A 1 105 ? -3.595 3.606 2.593 1.00 90.56 105 ILE A CA 1
ATOM 862 C C . ILE A 1 105 ? -4.757 2.751 3.102 1.00 90.56 105 ILE A C 1
ATOM 864 O O . ILE A 1 105 ? -5.167 1.805 2.432 1.00 90.56 105 ILE A O 1
ATOM 868 N N . THR A 1 106 ? -5.247 3.016 4.313 1.00 90.88 106 THR A N 1
ATOM 869 C CA . THR A 1 106 ? -6.322 2.228 4.938 1.00 90.88 106 THR A CA 1
ATOM 870 C C . THR A 1 106 ? -7.275 3.138 5.695 1.00 90.88 106 THR A C 1
ATOM 872 O O . THR A 1 106 ? -6.844 4.152 6.249 1.00 90.88 106 THR A O 1
ATOM 875 N N . HIS A 1 107 ? -8.539 2.730 5.797 1.00 90.06 107 HIS A N 1
ATOM 876 C CA . HIS A 1 107 ? -9.483 3.354 6.718 1.00 90.06 107 HIS A CA 1
ATOM 877 C C . HIS A 1 107 ? -8.993 3.237 8.174 1.00 90.06 107 HIS A C 1
ATOM 879 O O . HIS A 1 107 ? -8.298 2.266 8.503 1.00 90.06 107 HIS A O 1
ATOM 885 N N . PRO A 1 108 ? -9.336 4.198 9.052 1.00 84.50 108 PRO A N 1
ATOM 886 C CA . PRO A 1 108 ? -8.977 4.135 10.469 1.00 84.50 108 PRO A CA 1
ATOM 887 C C . PRO A 1 108 ? -9.746 3.060 11.243 1.00 84.50 108 PRO A C 1
ATOM 889 O O . PRO A 1 108 ? -9.153 2.337 12.047 1.00 84.50 108 PRO A O 1
ATOM 892 N N . ALA A 1 109 ? -11.056 2.947 11.000 1.00 87.31 109 ALA A N 1
ATOM 893 C CA . ALA A 1 109 ? -11.948 1.989 11.649 1.00 87.31 109 ALA A CA 1
ATOM 894 C C . ALA A 1 109 ? -13.178 1.656 10.793 1.00 87.31 109 ALA A C 1
ATOM 896 O O . ALA A 1 109 ? -13.481 2.339 9.811 1.00 87.31 109 ALA A O 1
ATOM 897 N N . TYR A 1 110 ? -13.891 0.610 11.207 1.00 88.94 110 TYR A N 1
ATOM 898 C CA . TYR A 1 110 ? -15.126 0.133 10.594 1.00 88.94 110 TYR A CA 1
ATOM 899 C C . TYR A 1 110 ? -16.221 -0.062 11.646 1.00 88.94 110 TYR A C 1
ATOM 901 O O . TYR A 1 110 ? -15.955 -0.640 12.696 1.00 88.94 110 TYR A O 1
ATOM 909 N N . ASP A 1 111 ? -17.437 0.398 11.367 1.00 89.00 111 ASP A N 1
ATOM 910 C CA . ASP A 1 111 ? -18.618 0.193 12.209 1.00 89.00 111 ASP A CA 1
ATOM 911 C C . ASP A 1 111 ? -19.495 -0.917 11.623 1.00 89.00 111 ASP A C 1
ATOM 913 O O . ASP A 1 111 ? -20.110 -0.747 10.567 1.00 89.00 111 ASP A O 1
ATOM 917 N N . THR A 1 112 ? -19.554 -2.062 12.301 1.00 89.38 112 THR A N 1
ATOM 918 C CA . THR A 1 112 ? -20.307 -3.237 11.847 1.00 89.38 112 THR A CA 1
ATOM 919 C C . THR A 1 112 ? -21.814 -3.081 11.995 1.00 89.38 112 THR A C 1
ATOM 921 O O . THR A 1 112 ? -22.539 -3.700 11.217 1.00 89.38 112 THR A O 1
ATOM 924 N N . GLU A 1 113 ? -22.280 -2.238 12.924 1.00 87.75 113 GLU A N 1
ATOM 925 C CA . GLU A 1 113 ? -23.706 -1.970 13.163 1.00 87.75 113 GLU A CA 1
ATOM 926 C C . GLU A 1 113 ? -24.307 -1.205 11.981 1.00 87.75 113 GLU A C 1
ATOM 928 O O . GLU A 1 113 ? -25.369 -1.563 11.477 1.00 87.75 113 GLU A O 1
ATOM 933 N N . ASN A 1 114 ? -23.593 -0.182 11.506 1.00 88.06 114 ASN A N 1
ATOM 934 C CA . ASN A 1 114 ? -24.045 0.694 10.421 1.00 88.06 114 ASN A CA 1
ATOM 935 C C . ASN A 1 114 ? -23.414 0.359 9.060 1.00 88.06 114 ASN A C 1
ATOM 937 O O . ASN A 1 114 ? -23.723 1.009 8.066 1.00 88.06 114 ASN A O 1
ATOM 941 N N . ASN A 1 115 ? -22.541 -0.653 9.009 1.00 89.12 115 ASN A N 1
ATOM 942 C CA . ASN A 1 115 ? -21.849 -1.116 7.806 1.00 89.12 115 ASN A CA 1
ATOM 943 C C . ASN A 1 115 ? -21.125 0.022 7.057 1.00 89.12 115 ASN A C 1
ATOM 945 O O . ASN A 1 115 ? -21.279 0.183 5.845 1.00 89.12 115 ASN A O 1
ATOM 949 N N . GLN A 1 116 ? -20.358 0.825 7.799 1.00 89.75 116 GLN A N 1
ATOM 950 C CA . GLN A 1 116 ? -19.704 2.032 7.288 1.00 89.75 116 GLN A CA 1
ATOM 951 C C . GLN A 1 116 ? -18.270 2.179 7.805 1.00 89.75 116 GLN A C 1
ATOM 953 O O . GLN A 1 116 ? -17.941 1.765 8.919 1.00 89.75 116 GLN A O 1
ATOM 958 N N . TYR A 1 117 ? -17.416 2.818 7.008 1.00 87.62 117 TYR A N 1
ATOM 959 C CA . TYR A 1 117 ? -16.092 3.244 7.455 1.00 87.62 117 TYR A CA 1
ATOM 960 C C . TYR A 1 117 ? -16.204 4.501 8.309 1.00 87.62 117 TYR A C 1
ATOM 962 O O . TYR A 1 117 ? -17.018 5.381 8.036 1.00 87.62 117 TYR A O 1
ATOM 970 N N . LEU A 1 118 ? -15.360 4.595 9.332 1.00 82.38 118 LEU A N 1
ATOM 971 C CA . LEU A 1 118 ? -15.335 5.749 10.217 1.00 82.38 118 LEU A CA 1
ATOM 972 C C . LEU A 1 118 ? -14.095 6.603 9.960 1.00 82.38 118 LEU A C 1
ATOM 974 O O . LEU A 1 118 ? -12.962 6.128 10.063 1.00 82.38 118 LEU A O 1
ATOM 978 N N . ASP A 1 119 ? -14.330 7.885 9.692 1.00 71.25 119 ASP A N 1
ATOM 979 C CA . ASP A 1 119 ? -13.308 8.928 9.581 1.00 71.25 119 ASP A CA 1
ATOM 980 C C . ASP A 1 119 ? -12.962 9.454 10.990 1.00 71.25 119 ASP A C 1
ATOM 982 O O . ASP A 1 119 ? -13.300 10.568 11.382 1.00 71.25 119 ASP A O 1
ATOM 986 N N . ILE A 1 120 ? -12.385 8.582 11.824 1.00 67.50 120 ILE A N 1
ATOM 987 C CA . ILE A 1 120 ? -11.968 8.926 13.189 1.00 67.50 120 ILE A CA 1
ATOM 988 C C . ILE A 1 120 ? -10.447 8.865 13.247 1.00 67.50 120 ILE A C 1
ATOM 990 O O . ILE A 1 120 ? -9.844 7.802 13.097 1.00 67.50 120 ILE A O 1
ATOM 994 N N . ALA A 1 121 ? -9.810 10.007 13.498 1.00 55.72 121 ALA A N 1
ATOM 995 C CA . ALA A 1 121 ? -8.385 10.053 13.780 1.00 55.72 121 ALA A CA 1
ATOM 996 C C . ALA A 1 121 ? -8.121 9.408 15.150 1.00 55.72 121 ALA A C 1
ATOM 998 O O . ALA A 1 121 ? -8.294 10.041 16.190 1.00 55.72 121 ALA A O 1
ATOM 999 N N . PHE A 1 122 ? -7.693 8.144 15.171 1.00 53.84 122 PHE A N 1
ATOM 1000 C CA . PHE A 1 122 ? -7.141 7.542 16.385 1.00 53.84 122 PHE A CA 1
ATOM 1001 C C . PHE A 1 122 ? -5.759 8.161 16.633 1.00 53.84 122 PHE A C 1
ATOM 1003 O O . PHE A 1 122 ? -4.735 7.648 16.182 1.00 53.84 122 PHE A O 1
ATOM 1010 N N . GLU A 1 123 ? -5.721 9.319 17.291 1.00 49.53 123 GLU A N 1
ATOM 1011 C CA . GLU A 1 123 ? -4.478 9.972 17.696 1.00 49.53 123 GLU A CA 1
ATOM 1012 C C . GLU A 1 123 ? -3.745 9.103 18.718 1.00 49.53 123 GLU A C 1
ATOM 1014 O O . GLU A 1 123 ? -4.039 9.221 19.897 1.00 49.53 123 GLU A O 1
ATOM 1019 N N . ASN A 1 124 ? -2.812 8.248 18.270 1.00 38.19 124 ASN A N 1
ATOM 1020 C CA . ASN A 1 124 ? -1.665 7.650 18.990 1.00 38.19 124 ASN A CA 1
ATOM 1021 C C . ASN A 1 124 ? -1.826 7.156 20.442 1.00 38.19 124 ASN A C 1
ATOM 1023 O O . ASN A 1 124 ? -0.852 6.727 21.059 1.00 38.19 124 ASN A O 1
ATOM 1027 N N . LYS A 1 125 ? -3.027 7.128 20.987 1.00 36.75 125 LYS A N 1
ATOM 1028 C CA . LYS A 1 125 ? -3.364 6.424 22.194 1.00 36.75 125 LYS A CA 1
ATOM 1029 C C . LYS A 1 125 ? -3.655 5.021 21.709 1.00 36.75 125 LYS A C 1
ATOM 1031 O O . LYS A 1 125 ? -4.654 4.774 21.037 1.00 36.75 125 LYS A O 1
ATOM 1036 N N . THR A 1 126 ? -2.778 4.080 22.055 1.00 41.00 126 THR A N 1
ATOM 1037 C CA . THR A 1 126 ? -3.272 2.829 22.642 1.00 41.00 126 THR A CA 1
ATOM 1038 C C . THR A 1 126 ? -4.554 3.193 23.363 1.00 41.00 126 THR A C 1
ATOM 1040 O O . THR A 1 126 ? -4.453 3.965 24.312 1.00 41.00 126 THR A O 1
ATOM 1043 N N . LEU A 1 127 ? -5.717 2.814 22.817 1.00 42.25 127 LEU A N 1
ATOM 1044 C CA . LEU A 1 127 ? -7.002 3.165 23.408 1.00 42.25 127 LEU A CA 1
ATOM 1045 C C . LEU A 1 127 ? -6.868 2.837 24.889 1.00 42.25 127 LEU A C 1
ATOM 1047 O O . LEU A 1 127 ? -6.728 1.659 25.234 1.00 42.25 127 LEU A O 1
ATOM 1051 N N . GLU A 1 128 ? -6.795 3.875 25.725 1.00 40.84 128 GLU A N 1
ATOM 1052 C CA . GLU A 1 128 ? -6.807 3.707 27.167 1.00 40.84 128 GLU A CA 1
ATOM 1053 C C . GLU A 1 128 ? -8.032 2.833 27.451 1.00 40.84 128 GLU A C 1
ATOM 1055 O O . GLU A 1 128 ? -9.065 2.966 26.786 1.00 40.84 128 GLU A O 1
ATOM 1060 N N . LEU A 1 129 ? -7.920 1.883 28.377 1.00 44.62 129 LEU A N 1
ATOM 1061 C CA . LEU A 1 129 ? -8.979 0.902 28.663 1.00 44.62 129 LEU A CA 1
ATOM 1062 C C . LEU A 1 129 ? -10.358 1.550 28.915 1.00 44.62 129 LEU A C 1
ATOM 1064 O O . LEU A 1 129 ? -11.389 0.899 28.761 1.00 44.62 129 LEU A O 1
ATOM 1068 N N . GLU A 1 130 ? -10.389 2.832 29.283 1.00 40.12 130 GLU A N 1
ATOM 1069 C CA . GLU A 1 130 ? -11.601 3.632 29.461 1.00 40.12 130 GLU A CA 1
ATOM 1070 C C . GLU A 1 130 ? -12.194 4.185 28.154 1.00 40.12 130 GLU A C 1
ATOM 1072 O O . GLU A 1 130 ? -13.418 4.233 28.026 1.00 40.12 130 GLU A O 1
ATOM 1077 N N . ASP A 1 131 ? -11.376 4.523 27.154 1.00 41.56 131 ASP A N 1
ATOM 1078 C CA . ASP A 1 131 ? -11.853 4.959 25.835 1.00 41.56 131 ASP A CA 1
ATOM 1079 C C . ASP A 1 131 ? -12.346 3.766 24.999 1.00 41.56 131 ASP A C 1
ATOM 1081 O O . ASP A 1 131 ? -13.314 3.903 24.252 1.00 41.56 131 ASP A O 1
ATOM 1085 N N . GLN A 1 132 ? -11.794 2.560 25.212 1.00 46.97 132 GLN A N 1
ATOM 1086 C CA . GLN A 1 132 ? -12.355 1.316 24.654 1.00 46.97 132 GLN A CA 1
ATOM 1087 C C . GLN A 1 132 ? -13.801 1.069 25.111 1.00 46.97 132 GLN A C 1
ATOM 1089 O O . GLN A 1 132 ? -14.585 0.514 24.353 1.00 46.97 132 GLN A O 1
ATOM 1094 N N . LYS A 1 133 ? -14.183 1.517 26.319 1.00 44.78 133 LYS A N 1
ATOM 1095 C CA . LYS A 1 133 ? -15.565 1.398 26.825 1.00 44.78 133 LYS A CA 1
ATOM 1096 C C . LYS A 1 133 ? -16.542 2.390 26.179 1.00 44.78 133 LYS A C 1
ATOM 1098 O O . LYS A 1 133 ? -17.749 2.201 26.306 1.00 44.78 133 LYS A O 1
ATOM 1103 N N . ARG A 1 134 ? -16.050 3.458 25.536 1.00 46.75 134 ARG A N 1
ATOM 1104 C CA . ARG A 1 134 ? -16.873 4.459 24.821 1.00 46.75 134 ARG A CA 1
ATOM 1105 C C . ARG A 1 134 ? -17.049 4.143 23.343 1.00 46.75 134 ARG A C 1
ATOM 1107 O O . ARG A 1 134 ? -18.021 4.585 22.734 1.00 46.75 134 ARG A O 1
ATOM 1114 N N . VAL A 1 135 ? -16.116 3.393 22.774 1.00 56.31 135 VAL A N 1
ATOM 1115 C CA . VAL A 1 135 ? -16.235 2.833 21.434 1.00 56.31 135 VAL A CA 1
ATOM 1116 C C . VAL A 1 135 ? -17.324 1.761 21.508 1.00 56.31 135 VAL A C 1
ATOM 1118 O O . VAL A 1 135 ? -17.200 0.804 22.267 1.00 56.31 135 VAL A O 1
ATOM 1121 N N . LYS A 1 136 ? -18.442 1.952 20.795 1.00 63.22 136 LYS A N 1
ATOM 1122 C CA . LYS A 1 136 ? -19.486 0.920 20.691 1.00 63.22 136 LYS A CA 1
ATOM 1123 C C . LYS A 1 136 ? -18.826 -0.420 20.347 1.00 63.22 136 LYS A C 1
ATOM 1125 O O . LYS A 1 136 ? -17.909 -0.437 19.531 1.00 63.22 136 LYS A O 1
ATOM 1130 N N . ASN A 1 137 ? -19.334 -1.533 20.884 1.00 73.00 137 ASN A N 1
ATOM 1131 C CA . ASN A 1 137 ? -18.829 -2.880 20.562 1.00 73.00 137 ASN A CA 1
ATOM 1132 C C . ASN A 1 137 ? -18.803 -3.183 19.046 1.00 73.00 137 ASN A C 1
ATOM 1134 O O . ASN A 1 137 ? -18.119 -4.111 18.634 1.00 73.00 137 ASN A O 1
ATOM 1138 N N . SER A 1 138 ? -19.535 -2.412 18.234 1.00 80.62 138 SER A N 1
ATOM 1139 C CA . SER A 1 138 ? -19.570 -2.507 16.775 1.00 80.62 138 SER A CA 1
ATOM 1140 C C . SER A 1 138 ? -18.420 -1.798 16.050 1.00 80.62 138 SER A C 1
ATOM 1142 O O . SER A 1 138 ? -18.292 -1.940 14.839 1.00 80.62 138 SER A O 1
ATOM 1144 N N . ILE A 1 139 ? -17.599 -0.995 16.731 1.00 84.56 139 ILE A N 1
ATOM 1145 C CA . ILE A 1 139 ? -16.534 -0.217 16.091 1.00 84.56 139 ILE A CA 1
ATOM 1146 C C . ILE A 1 139 ? -15.205 -0.961 16.214 1.00 84.56 139 ILE A C 1
ATOM 1148 O O . ILE A 1 139 ? -14.652 -1.136 17.300 1.00 84.56 139 ILE A O 1
ATOM 1152 N N . HIS A 1 140 ? -14.652 -1.328 15.064 1.00 85.69 140 HIS A N 1
ATOM 1153 C CA . HIS A 1 140 ? -13.432 -2.112 14.934 1.00 85.69 140 HIS A CA 1
ATOM 1154 C C . HIS A 1 140 ? -12.286 -1.235 14.417 1.00 85.69 140 HIS A C 1
ATOM 1156 O O . HIS A 1 140 ? -12.325 -0.804 13.259 1.00 85.69 140 HIS A O 1
ATOM 1162 N N . PRO A 1 141 ? -11.249 -0.954 15.229 1.00 84.88 141 PRO A N 1
ATOM 1163 C CA . PRO A 1 141 ? -10.096 -0.184 14.779 1.00 84.88 141 PRO A CA 1
ATOM 1164 C C . PRO A 1 141 ? -9.255 -1.002 13.796 1.00 84.88 141 PRO A C 1
ATOM 1166 O O . PRO A 1 141 ? -8.847 -2.121 14.097 1.00 84.88 141 PRO A O 1
ATOM 1169 N N . ILE A 1 142 ? -8.964 -0.433 12.629 1.00 85.94 142 ILE A N 1
ATOM 1170 C CA . ILE A 1 142 ? -8.101 -1.032 11.599 1.00 85.94 142 ILE A CA 1
ATOM 1171 C C . ILE A 1 142 ? -6.647 -0.619 11.855 1.00 85.94 142 ILE A C 1
ATOM 1173 O O . ILE A 1 142 ? -5.718 -1.432 11.792 1.00 85.94 142 ILE A O 1
ATOM 1177 N N . TRP A 1 143 ? -6.432 0.658 12.179 1.00 81.94 143 TRP A N 1
ATOM 1178 C CA . TRP A 1 143 ? -5.123 1.149 12.600 1.00 81.94 143 TRP A CA 1
ATOM 1179 C C . TRP A 1 143 ? -4.715 0.536 13.949 1.00 81.94 143 TRP A C 1
ATOM 1181 O O . TRP A 1 143 ? -5.545 0.184 14.782 1.00 81.94 143 TRP A O 1
ATOM 1191 N N . GLY A 1 144 ? -3.407 0.372 14.167 1.00 72.38 144 GLY A N 1
ATOM 1192 C CA . GLY A 1 144 ? -2.867 -0.197 15.411 1.00 72.38 144 GLY A CA 1
ATOM 1193 C C . GLY A 1 144 ? -2.766 -1.729 15.451 1.00 72.38 144 GLY A C 1
ATOM 1194 O O . GLY A 1 144 ? -2.046 -2.261 16.292 1.00 72.38 144 GLY A O 1
ATOM 1195 N N . GLN A 1 145 ? -3.351 -2.456 14.492 1.00 75.06 145 GLN A N 1
ATOM 1196 C CA . GLN A 1 145 ? -3.300 -3.929 14.441 1.00 75.06 145 GLN A CA 1
ATOM 1197 C C . GLN A 1 145 ? -2.018 -4.519 13.817 1.00 75.06 145 GLN A C 1
ATOM 1199 O O . GLN A 1 145 ? -1.979 -5.675 13.396 1.00 75.06 145 GLN A O 1
ATOM 1204 N N . LYS A 1 146 ? -0.949 -3.721 13.688 1.00 84.44 146 LYS A N 1
ATOM 1205 C CA . LYS A 1 146 ? 0.305 -4.112 13.008 1.00 84.44 146 LYS A CA 1
ATOM 1206 C C . LYS A 1 146 ? 0.100 -4.668 11.582 1.00 84.44 146 LYS A C 1
ATOM 1208 O O . LYS A 1 146 ? 0.984 -5.347 11.064 1.00 84.44 146 LYS A O 1
ATOM 1213 N N . ASN A 1 147 ? -1.030 -4.382 10.924 1.00 88.19 147 ASN A N 1
ATOM 1214 C CA . ASN A 1 147 ? -1.307 -4.819 9.545 1.00 88.19 147 ASN A CA 1
ATOM 1215 C C . ASN A 1 147 ? -0.208 -4.323 8.598 1.00 88.19 147 ASN A C 1
ATOM 1217 O O . ASN A 1 147 ? 0.362 -5.102 7.842 1.00 88.19 147 ASN A O 1
ATOM 1221 N N . ALA A 1 148 ? 0.168 -3.051 8.750 1.00 89.00 148 ALA A N 1
ATOM 1222 C CA . ALA A 1 148 ? 1.251 -2.411 8.015 1.00 89.00 148 ALA A CA 1
ATOM 1223 C C . ALA A 1 148 ? 2.583 -3.176 8.083 1.00 89.00 148 ALA A C 1
ATOM 1225 O O . ALA A 1 148 ? 3.228 -3.409 7.067 1.00 89.00 148 ALA A O 1
ATOM 1226 N N . THR A 1 149 ? 2.976 -3.587 9.290 1.00 91.81 149 THR A N 1
ATOM 1227 C CA . THR A 1 149 ? 4.190 -4.371 9.557 1.00 91.81 149 THR A CA 1
ATOM 1228 C C . THR A 1 149 ? 4.144 -5.719 8.842 1.00 91.81 149 THR A C 1
ATOM 1230 O O . THR A 1 149 ? 5.085 -6.065 8.136 1.00 91.81 149 THR A O 1
ATOM 1233 N N . ARG A 1 150 ? 3.034 -6.454 8.988 1.00 92.25 150 ARG A N 1
ATOM 1234 C CA . ARG A 1 150 ? 2.853 -7.786 8.392 1.00 92.25 150 ARG A CA 1
ATOM 1235 C C . ARG A 1 150 ? 2.901 -7.742 6.863 1.00 92.25 150 ARG A C 1
ATOM 1237 O O . ARG A 1 150 ? 3.591 -8.550 6.250 1.00 92.25 150 ARG A O 1
ATOM 1244 N N . ILE A 1 151 ? 2.220 -6.765 6.264 1.00 93.00 151 ILE A N 1
ATOM 1245 C CA . ILE A 1 151 ? 2.175 -6.574 4.810 1.00 93.00 151 ILE A CA 1
ATOM 1246 C C . ILE A 1 151 ? 3.541 -6.137 4.271 1.00 93.00 151 ILE A C 1
ATOM 1248 O O . ILE A 1 151 ? 3.995 -6.687 3.272 1.00 93.00 151 ILE A O 1
ATOM 1252 N N . LEU A 1 152 ? 4.229 -5.194 4.928 1.00 93.50 152 LEU A N 1
ATOM 1253 C CA . LEU A 1 152 ? 5.566 -4.771 4.498 1.00 93.50 152 LEU A CA 1
ATOM 1254 C C . LEU A 1 152 ? 6.566 -5.931 4.558 1.00 93.50 152 LEU A C 1
ATOM 1256 O O . LEU A 1 152 ? 7.328 -6.123 3.615 1.00 93.50 152 LEU A O 1
ATOM 1260 N N . GLN A 1 153 ? 6.536 -6.726 5.631 1.00 93.06 153 GLN A N 1
ATOM 1261 C CA . GLN A 1 153 ? 7.384 -7.909 5.758 1.00 93.06 153 GLN A CA 1
ATOM 1262 C C . GLN A 1 153 ? 7.147 -8.900 4.620 1.00 93.06 153 GLN A C 1
ATOM 1264 O O . GLN A 1 153 ? 8.088 -9.263 3.919 1.00 93.06 153 GLN A O 1
ATOM 1269 N N . TRP A 1 154 ? 5.889 -9.292 4.408 1.00 92.00 154 TRP A N 1
ATOM 1270 C CA . TRP A 1 154 ? 5.517 -10.181 3.311 1.00 92.00 154 TRP A CA 1
ATOM 1271 C C . TRP A 1 154 ? 5.978 -9.630 1.958 1.00 92.00 154 TRP A C 1
ATOM 1273 O O . TRP A 1 154 ? 6.543 -10.366 1.146 1.00 92.00 154 TRP A O 1
ATOM 1283 N N . GLY A 1 155 ? 5.791 -8.326 1.756 1.00 92.50 155 GLY A N 1
ATOM 1284 C CA . GLY A 1 155 ? 6.233 -7.599 0.583 1.00 92.50 155 GLY A CA 1
ATOM 1285 C C . GLY A 1 155 ? 7.725 -7.748 0.318 1.00 92.50 155 GLY A C 1
ATOM 1286 O O . GLY A 1 155 ? 8.122 -8.144 -0.774 1.00 92.50 155 GLY A O 1
ATOM 1287 N N . LEU A 1 156 ? 8.552 -7.470 1.325 1.00 92.06 156 LEU A N 1
ATOM 1288 C CA . LEU A 1 156 ? 10.009 -7.569 1.233 1.00 92.06 156 LEU A CA 1
ATOM 1289 C C . LEU A 1 156 ? 10.491 -9.010 1.014 1.00 92.06 156 LEU A C 1
ATOM 1291 O O . LEU A 1 156 ? 11.424 -9.226 0.246 1.00 92.06 156 LEU A O 1
ATOM 1295 N N . GLU A 1 157 ? 9.864 -9.985 1.673 1.00 90.62 157 GLU A N 1
ATOM 1296 C CA . GLU A 1 157 ? 10.305 -11.386 1.660 1.00 90.62 157 GLU A CA 1
ATOM 1297 C C . GLU A 1 157 ? 9.847 -12.160 0.416 1.00 90.62 157 GLU A C 1
ATOM 1299 O O . GLU A 1 157 ? 10.561 -13.049 -0.045 1.00 90.62 157 GLU A O 1
ATOM 1304 N N . ASN A 1 158 ? 8.676 -11.833 -0.138 1.00 88.56 158 ASN A N 1
ATOM 1305 C CA . ASN A 1 158 ? 8.034 -12.640 -1.182 1.00 88.56 158 ASN A CA 1
ATOM 1306 C C . ASN A 1 158 ? 7.759 -11.825 -2.448 1.00 88.56 158 ASN A C 1
ATOM 1308 O O . ASN A 1 158 ? 8.168 -12.210 -3.545 1.00 88.56 158 ASN A O 1
ATOM 1312 N N . TYR A 1 159 ? 7.105 -10.671 -2.295 1.00 90.81 159 TYR A N 1
ATOM 1313 C CA . TYR A 1 159 ? 6.599 -9.898 -3.428 1.00 90.81 159 TYR A CA 1
ATOM 1314 C C . TYR A 1 159 ? 7.716 -9.198 -4.213 1.00 90.81 159 TYR A C 1
ATOM 1316 O O . TYR A 1 159 ? 7.808 -9.323 -5.432 1.00 90.81 159 TYR A O 1
ATOM 1324 N N . ILE A 1 160 ? 8.621 -8.507 -3.521 1.00 92.19 160 ILE A N 1
ATOM 1325 C CA . ILE A 1 160 ? 9.747 -7.790 -4.129 1.00 92.19 160 ILE A CA 1
ATOM 1326 C C . ILE A 1 160 ? 10.678 -8.752 -4.890 1.00 92.19 160 ILE A C 1
ATOM 1328 O O . ILE A 1 160 ? 10.956 -8.478 -6.058 1.00 92.19 160 ILE A O 1
ATOM 1332 N N . PRO A 1 161 ? 11.112 -9.904 -4.334 1.00 91.62 161 PRO A N 1
ATOM 1333 C CA . PRO A 1 161 ? 11.884 -10.885 -5.096 1.00 91.62 161 PRO A CA 1
ATOM 1334 C C . PRO A 1 161 ? 11.199 -11.357 -6.382 1.00 91.62 161 PRO A C 1
ATOM 1336 O O . PRO A 1 161 ? 11.884 -11.609 -7.376 1.00 91.62 161 PRO A O 1
ATOM 1339 N N . TYR A 1 162 ? 9.868 -11.471 -6.385 1.00 91.38 162 TYR A N 1
ATOM 1340 C CA . TYR A 1 162 ? 9.118 -11.800 -7.593 1.00 91.38 162 TYR A CA 1
ATOM 1341 C C . TYR A 1 162 ? 9.161 -10.663 -8.620 1.00 91.38 162 TYR A C 1
ATOM 1343 O O . TYR A 1 162 ? 9.463 -10.909 -9.791 1.00 91.38 162 TYR A O 1
ATOM 1351 N N . ILE A 1 163 ? 8.942 -9.415 -8.186 1.00 91.69 163 ILE A N 1
ATOM 1352 C CA . ILE A 1 163 ? 9.060 -8.229 -9.049 1.00 91.69 163 ILE A CA 1
ATOM 1353 C C . ILE A 1 163 ? 10.424 -8.210 -9.732 1.00 91.69 163 ILE A C 1
ATOM 1355 O O . ILE A 1 163 ? 10.480 -8.117 -10.954 1.00 91.69 163 ILE A O 1
ATOM 1359 N N . LEU A 1 164 ? 11.512 -8.368 -8.973 1.00 92.31 164 LEU A N 1
ATOM 1360 C CA . LEU A 1 164 ? 12.883 -8.277 -9.490 1.00 92.31 164 LEU A CA 1
ATOM 1361 C C . LEU A 1 164 ? 13.231 -9.353 -10.531 1.00 92.31 164 LEU A C 1
ATOM 1363 O O . LEU A 1 164 ? 14.104 -9.137 -11.369 1.00 92.31 164 LEU A O 1
ATOM 1367 N N . LYS A 1 165 ? 12.550 -10.505 -10.501 1.00 92.75 165 LYS A N 1
ATOM 1368 C CA . LYS A 1 165 ? 12.728 -11.597 -11.474 1.00 92.75 165 LYS A CA 1
ATOM 1369 C C . LYS A 1 165 ? 11.820 -11.471 -12.695 1.00 92.75 165 LYS A C 1
ATOM 1371 O O . LYS A 1 165 ? 12.017 -12.190 -13.674 1.00 92.75 165 LYS A O 1
ATOM 1376 N N . THR A 1 166 ? 10.817 -10.601 -12.639 1.00 91.38 166 THR A N 1
ATOM 1377 C CA . THR A 1 166 ? 9.793 -10.514 -13.675 1.00 91.38 166 THR A CA 1
ATOM 1378 C C . THR A 1 166 ? 10.260 -9.651 -14.843 1.00 91.38 166 THR A C 1
ATOM 1380 O O . THR A 1 166 ? 10.780 -8.549 -14.665 1.00 91.38 166 THR A O 1
ATOM 1383 N N . LYS A 1 167 ? 10.038 -10.162 -16.056 1.00 93.44 167 LYS A N 1
ATOM 1384 C CA . LYS A 1 167 ? 10.215 -9.440 -17.315 1.00 93.44 167 LYS A CA 1
ATOM 1385 C C . LYS A 1 167 ? 8.982 -9.665 -18.171 1.00 93.44 167 LYS A C 1
ATOM 1387 O O . LYS A 1 167 ? 8.700 -10.809 -18.524 1.00 93.44 167 LYS A O 1
ATOM 1392 N N . VAL A 1 168 ? 8.246 -8.604 -18.479 1.00 90.19 168 VAL A 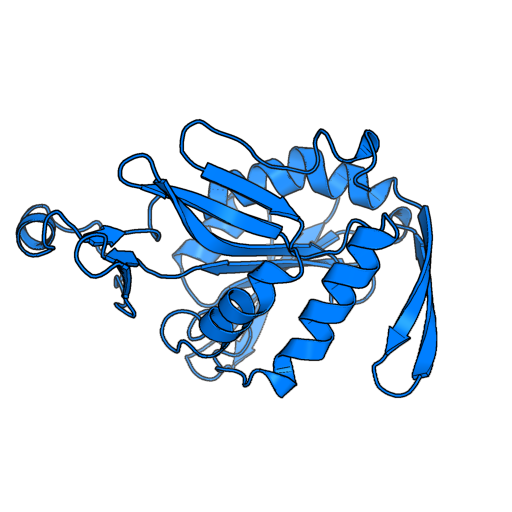N 1
ATOM 1393 C CA . VAL A 1 168 ? 7.037 -8.695 -19.306 1.00 90.19 168 VAL A CA 1
ATOM 1394 C C . VAL A 1 168 ? 6.945 -7.511 -20.254 1.00 90.19 168 VAL A C 1
ATOM 1396 O O . VAL A 1 168 ? 7.235 -6.377 -19.883 1.00 90.19 168 VAL A O 1
ATOM 1399 N N . ASN A 1 169 ? 6.494 -7.781 -21.472 1.00 88.56 169 ASN A N 1
ATOM 1400 C CA . ASN A 1 169 ? 6.085 -6.752 -22.417 1.00 88.56 169 ASN A CA 1
ATOM 1401 C C . ASN A 1 169 ? 4.568 -6.723 -22.396 1.00 88.56 169 ASN A C 1
ATOM 1403 O O . ASN A 1 169 ? 3.944 -7.762 -22.615 1.00 88.56 169 ASN A O 1
ATOM 1407 N N . HIS A 1 170 ? 3.984 -5.564 -22.134 1.00 82.31 170 HIS A N 1
ATOM 1408 C CA . HIS A 1 170 ? 2.540 -5.444 -22.084 1.00 82.31 170 HIS A CA 1
ATOM 1409 C C . HIS A 1 170 ? 2.049 -4.184 -22.767 1.00 82.31 170 HIS A C 1
ATOM 1411 O O . HIS A 1 170 ? 2.760 -3.185 -22.870 1.00 82.31 170 HIS A O 1
ATOM 1417 N N . SER A 1 171 ? 0.812 -4.257 -23.243 1.00 81.75 171 SER A N 1
ATOM 1418 C CA . SER A 1 171 ? 0.123 -3.131 -23.844 1.00 81.75 171 SER A CA 1
ATOM 1419 C C . SER A 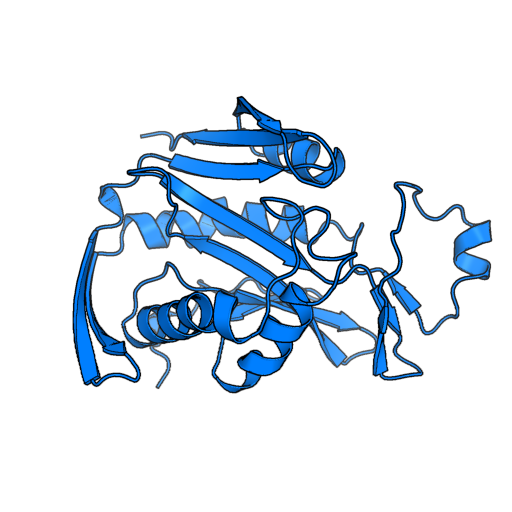1 171 ? -1.239 -2.930 -23.206 1.00 81.75 171 SER A C 1
ATOM 1421 O O . SER A 1 171 ? -1.914 -3.900 -22.856 1.00 81.75 171 SER A O 1
ATOM 1423 N N . TRP A 1 172 ? -1.659 -1.678 -23.083 1.00 79.62 172 TRP A N 1
ATOM 1424 C CA . TRP A 1 172 ? -3.014 -1.338 -22.665 1.00 79.62 172 TRP A CA 1
ATOM 1425 C C . TRP A 1 172 ? -3.526 -0.150 -23.464 1.00 79.62 172 TRP A C 1
ATOM 1427 O O . TRP A 1 172 ? -2.751 0.708 -23.874 1.00 79.62 172 TRP A O 1
ATOM 1437 N N . GLU A 1 173 ? -4.833 -0.115 -23.678 1.00 81.88 173 GLU A N 1
ATOM 1438 C CA . GLU A 1 173 ? -5.525 0.986 -24.339 1.00 81.88 173 GLU A CA 1
ATOM 1439 C C . GLU A 1 173 ? -6.192 1.862 -23.272 1.00 81.88 173 GLU A C 1
ATOM 1441 O O . GLU A 1 173 ? -6.767 1.330 -22.316 1.00 81.88 173 GLU A O 1
ATOM 1446 N N . ASN A 1 174 ? -6.070 3.188 -23.371 1.00 77.06 174 ASN A N 1
ATOM 1447 C CA . ASN A 1 174 ? -6.855 4.096 -22.528 1.00 77.06 174 ASN A CA 1
ATOM 1448 C C . ASN A 1 174 ? -8.269 4.302 -23.101 1.00 77.06 174 ASN A C 1
ATOM 1450 O O . ASN A 1 174 ? -8.603 3.829 -24.181 1.00 77.06 174 ASN A O 1
ATOM 1454 N N . GLU A 1 175 ? -9.121 5.037 -22.386 1.00 74.12 175 GLU A N 1
ATOM 1455 C CA . GLU A 1 175 ? -10.502 5.303 -22.825 1.00 74.12 175 GLU A CA 1
ATOM 1456 C C . GLU A 1 175 ? -10.597 6.140 -24.108 1.00 74.12 175 GLU A C 1
ATOM 1458 O O . GLU A 1 175 ? -11.653 6.197 -24.732 1.00 74.12 175 GLU A O 1
ATOM 1463 N N . GLN A 1 176 ? -9.503 6.790 -24.503 1.00 81.38 176 GLN A N 1
ATOM 1464 C CA . GLN A 1 176 ? -9.381 7.565 -25.733 1.00 81.38 176 GLN A CA 1
ATOM 1465 C C . GLN A 1 176 ? -8.948 6.703 -26.933 1.00 81.38 176 GLN A C 1
ATOM 1467 O O . GLN A 1 176 ? -8.827 7.231 -28.038 1.00 81.38 176 GLN A O 1
ATOM 1472 N N . GLY A 1 177 ? -8.726 5.398 -26.741 1.00 82.69 177 GLY A N 1
ATOM 1473 C CA . GLY A 1 177 ? -8.268 4.485 -27.788 1.00 82.69 177 GLY A CA 1
ATOM 1474 C C . GLY A 1 177 ? -6.753 4.504 -28.021 1.00 82.69 177 GLY A C 1
ATOM 1475 O O . GLY A 1 177 ? -6.266 3.921 -28.988 1.00 82.69 177 GLY A O 1
ATOM 1476 N N . GLU A 1 178 ? -5.980 5.190 -27.173 1.00 84.31 178 GLU A N 1
ATOM 1477 C CA . GLU A 1 178 ? -4.524 5.242 -27.295 1.00 84.31 178 GLU A CA 1
ATOM 1478 C C . GLU A 1 178 ? -3.899 3.981 -26.700 1.00 84.31 178 GLU A C 1
ATOM 1480 O O . GLU A 1 178 ? -4.086 3.674 -25.519 1.00 84.31 178 GLU A O 1
ATOM 1485 N N . VAL A 1 179 ? -3.110 3.271 -27.508 1.00 84.50 179 VAL A N 1
ATOM 1486 C CA . VAL A 1 179 ? -2.388 2.069 -27.084 1.00 84.50 179 VAL A CA 1
ATOM 1487 C C . VAL A 1 179 ? -1.018 2.449 -26.532 1.00 84.50 179 VAL A C 1
ATOM 1489 O O . VAL A 1 179 ? -0.155 2.962 -27.243 1.00 84.50 179 VAL A O 1
ATOM 1492 N N . PHE A 1 180 ? -0.792 2.122 -25.267 1.00 80.44 180 PHE A N 1
ATOM 1493 C CA . PHE A 1 180 ? 0.496 2.223 -24.596 1.00 80.44 180 PHE A CA 1
ATOM 1494 C C . PHE A 1 180 ? 1.192 0.872 -24.637 1.00 80.44 180 PHE A C 1
ATOM 1496 O O . PHE A 1 180 ? 0.561 -0.155 -24.404 1.00 80.44 180 PHE A O 1
ATOM 1503 N N . GLN A 1 181 ? 2.497 0.875 -24.904 1.00 85.44 181 GLN A N 1
ATOM 1504 C CA . GLN A 1 181 ? 3.354 -0.301 -24.782 1.00 85.44 181 GLN A CA 1
ATOM 1505 C C . GLN A 1 181 ? 4.406 -0.042 -23.708 1.00 85.44 181 GLN A C 1
ATOM 1507 O O . GLN A 1 181 ? 5.112 0.965 -23.756 1.00 85.44 181 GLN A O 1
ATOM 1512 N N . GLU A 1 182 ? 4.526 -0.958 -22.752 1.00 84.81 182 GLU A N 1
ATOM 1513 C CA . GLU A 1 182 ? 5.527 -0.902 -21.694 1.00 84.81 182 GLU A CA 1
ATOM 1514 C C . GLU A 1 182 ? 6.311 -2.218 -21.644 1.00 84.81 182 GLU A C 1
ATOM 1516 O O . GLU A 1 182 ? 5.755 -3.315 -21.546 1.00 84.81 182 GLU A O 1
ATOM 1521 N N . VAL A 1 183 ? 7.636 -2.090 -21.712 1.00 87.50 183 VAL A N 1
ATOM 1522 C CA . VAL A 1 183 ? 8.578 -3.175 -21.432 1.00 87.50 183 VAL A CA 1
ATOM 1523 C C . VAL A 1 183 ? 8.980 -3.051 -19.972 1.00 87.50 183 VAL A C 1
ATOM 1525 O O . VAL A 1 183 ? 9.683 -2.115 -19.589 1.00 87.50 183 VAL A O 1
ATOM 1528 N N . PHE A 1 184 ? 8.523 -3.988 -19.151 1.00 89.75 184 PHE A N 1
ATOM 1529 C CA . PHE A 1 184 ? 8.898 -4.067 -17.752 1.00 89.75 184 PHE A CA 1
ATOM 1530 C C . PHE A 1 184 ? 10.049 -5.057 -17.567 1.00 89.75 184 PHE A C 1
ATOM 1532 O O . PHE A 1 184 ? 9.928 -6.232 -17.913 1.00 89.75 184 PHE A O 1
ATOM 1539 N N . ASP A 1 185 ? 11.145 -4.586 -16.970 1.00 91.94 185 ASP A N 1
ATOM 1540 C CA . ASP A 1 185 ? 12.247 -5.419 -16.488 1.00 91.94 185 ASP A CA 1
ATOM 1541 C C . ASP A 1 185 ? 12.528 -5.098 -15.015 1.00 91.94 185 ASP A C 1
ATOM 1543 O O . ASP A 1 185 ? 13.112 -4.064 -14.677 1.00 91.94 185 ASP A O 1
ATOM 1547 N N . GLY A 1 186 ? 12.111 -6.001 -14.127 1.00 91.69 186 GLY A N 1
ATOM 1548 C CA . GLY A 1 186 ? 12.271 -5.844 -12.687 1.00 91.69 186 GLY A CA 1
ATOM 1549 C C . GLY A 1 186 ? 13.723 -5.803 -12.213 1.00 91.69 186 GLY A C 1
ATOM 1550 O O . GLY A 1 186 ? 14.000 -5.205 -11.175 1.00 91.69 186 GLY A O 1
ATOM 1551 N N . SER A 1 187 ? 14.671 -6.348 -12.981 1.00 92.81 187 SER A N 1
ATOM 1552 C CA . SER A 1 187 ? 16.092 -6.364 -12.597 1.00 92.81 187 SER A CA 1
ATOM 1553 C C . SER A 1 187 ? 16.746 -4.977 -12.612 1.00 92.81 187 SER A C 1
ATOM 1555 O O . SER A 1 187 ? 17.847 -4.800 -12.097 1.00 92.81 187 SER A O 1
ATOM 1557 N N . GLN A 1 188 ? 16.069 -3.974 -13.179 1.00 91.38 188 GLN A N 1
ATOM 1558 C CA . GLN A 1 188 ? 16.561 -2.598 -13.246 1.00 91.38 188 GLN A CA 1
ATOM 1559 C C . GLN A 1 188 ? 16.399 -1.829 -11.927 1.00 91.38 188 GLN A C 1
ATOM 1561 O O . GLN A 1 188 ? 16.965 -0.740 -11.781 1.00 91.38 188 GLN A O 1
ATOM 1566 N N . TYR A 1 189 ? 15.613 -2.359 -10.988 1.00 93.00 189 TYR A N 1
ATOM 1567 C CA . TYR A 1 189 ? 15.302 -1.690 -9.733 1.00 93.00 189 TYR A CA 1
ATOM 1568 C C . TYR A 1 189 ? 16.376 -1.953 -8.676 1.00 93.00 189 TYR A C 1
ATOM 1570 O O . TYR A 1 189 ? 16.794 -3.086 -8.464 1.00 93.00 189 TYR A O 1
ATOM 1578 N N . ILE A 1 190 ? 16.795 -0.893 -7.985 1.00 94.31 190 ILE A N 1
ATOM 1579 C CA . ILE A 1 190 ? 17.887 -0.929 -6.996 1.00 94.31 190 ILE A CA 1
ATOM 1580 C C . ILE A 1 190 ? 17.397 -0.789 -5.551 1.00 94.31 190 ILE A C 1
ATOM 1582 O O . ILE A 1 190 ? 18.169 -0.959 -4.606 1.00 94.31 190 ILE A O 1
ATOM 1586 N N . GLY A 1 191 ? 16.119 -0.464 -5.363 1.00 94.81 191 GLY A N 1
ATOM 1587 C CA . GLY A 1 191 ? 15.544 -0.308 -4.039 1.00 94.81 191 GLY A CA 1
ATOM 1588 C C . GLY A 1 191 ? 14.063 0.043 -4.035 1.00 94.81 191 GLY A C 1
ATOM 1589 O O . GLY A 1 191 ? 13.386 0.046 -5.065 1.00 94.81 191 GLY A O 1
ATOM 1590 N N . ILE A 1 192 ? 13.577 0.376 -2.844 1.00 95.38 192 ILE A N 1
ATOM 1591 C CA . ILE A 1 192 ? 12.210 0.809 -2.562 1.00 95.38 192 ILE A CA 1
ATOM 1592 C C . ILE A 1 192 ? 12.246 2.231 -2.010 1.00 95.38 192 ILE A C 1
ATOM 1594 O O . ILE A 1 192 ? 13.077 2.564 -1.170 1.00 95.38 192 ILE A O 1
ATOM 1598 N N . TYR A 1 193 ? 11.333 3.057 -2.491 1.00 93.62 193 TYR A N 1
ATOM 1599 C CA . TYR A 1 193 ? 11.040 4.404 -2.047 1.00 93.62 193 TYR A CA 1
ATOM 1600 C C . TYR A 1 193 ? 9.719 4.396 -1.275 1.00 93.62 193 TYR A C 1
ATOM 1602 O O . TYR A 1 193 ? 8.730 3.825 -1.731 1.00 93.62 193 TYR A O 1
ATOM 1610 N N . ALA A 1 194 ? 9.683 5.049 -0.120 1.00 92.31 194 ALA A N 1
ATOM 1611 C CA . ALA A 1 194 ? 8.468 5.233 0.661 1.00 92.31 194 ALA A CA 1
ATOM 1612 C C . ALA A 1 194 ? 8.416 6.648 1.238 1.00 92.31 194 ALA A C 1
ATOM 1614 O O . ALA A 1 194 ? 9.448 7.259 1.520 1.00 92.31 194 ALA A O 1
ATOM 1615 N N . THR A 1 195 ? 7.207 7.152 1.470 1.00 89.69 195 THR A N 1
ATOM 1616 C CA . THR A 1 195 ? 6.999 8.392 2.226 1.00 89.69 195 THR A CA 1
ATOM 1617 C C . THR A 1 195 ? 6.191 8.124 3.479 1.00 89.69 195 THR A C 1
ATOM 1619 O O . THR A 1 195 ? 5.219 7.372 3.430 1.00 89.69 195 THR A O 1
ATOM 1622 N N . ALA A 1 196 ? 6.539 8.785 4.577 1.00 88.62 196 ALA A N 1
ATOM 1623 C CA . ALA A 1 196 ? 5.764 8.744 5.810 1.00 88.62 196 ALA A CA 1
ATOM 1624 C C . ALA A 1 196 ? 5.615 10.146 6.406 1.00 88.62 196 ALA A C 1
ATOM 1626 O O . ALA A 1 196 ? 6.558 10.931 6.417 1.00 88.62 196 ALA A O 1
ATOM 1627 N N . THR A 1 197 ? 4.431 10.449 6.927 1.00 83.38 197 THR A N 1
ATOM 1628 C CA . THR A 1 197 ? 4.116 11.724 7.600 1.00 83.38 197 THR A CA 1
ATOM 1629 C C . THR A 1 197 ? 3.825 11.536 9.088 1.00 83.38 197 THR A C 1
ATOM 1631 O O . THR A 1 197 ? 3.951 12.481 9.859 1.00 83.38 197 THR A O 1
ATOM 1634 N N . ASN A 1 198 ? 3.486 10.315 9.525 1.00 82.44 198 ASN A N 1
ATOM 1635 C CA . ASN A 1 198 ? 3.199 10.009 10.927 1.00 82.44 198 ASN A CA 1
ATOM 1636 C C . ASN A 1 198 ? 4.311 9.149 11.581 1.00 82.44 198 ASN A C 1
ATOM 1638 O O . ASN A 1 198 ? 4.910 8.300 10.907 1.00 82.44 198 ASN A O 1
ATOM 1642 N N . PRO A 1 199 ? 4.564 9.306 12.898 1.00 84.62 199 PRO A N 1
ATOM 1643 C CA . PRO A 1 199 ? 5.621 8.573 13.602 1.00 84.62 199 PRO A CA 1
ATOM 1644 C C . PRO A 1 199 ? 5.492 7.044 13.571 1.00 84.62 199 PRO A C 1
ATOM 1646 O O . PRO A 1 199 ? 6.507 6.347 13.586 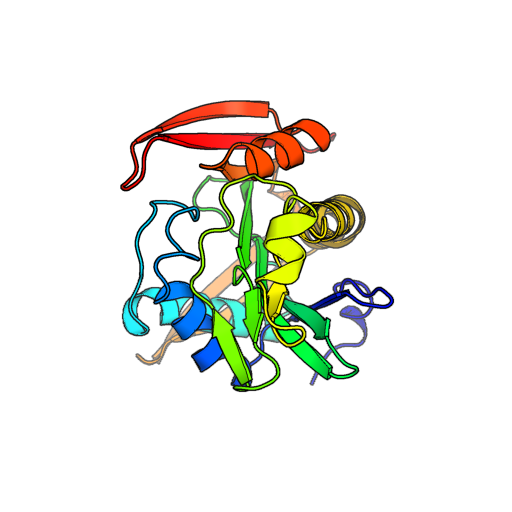1.00 84.62 199 PRO A O 1
ATOM 1649 N N . ALA A 1 200 ? 4.271 6.499 13.524 1.00 84.44 200 ALA A N 1
ATOM 1650 C CA . ALA A 1 200 ? 4.060 5.053 13.506 1.00 84.44 200 ALA A CA 1
ATOM 1651 C C . ALA A 1 200 ? 4.561 4.438 12.190 1.00 84.44 200 ALA A C 1
ATOM 1653 O O . ALA A 1 200 ? 5.325 3.472 12.217 1.00 84.44 200 ALA A O 1
ATOM 1654 N N . SER A 1 201 ? 4.223 5.042 11.048 1.00 87.06 201 SER A N 1
ATOM 1655 C CA . SER A 1 201 ? 4.743 4.645 9.736 1.00 87.06 201 SER A CA 1
ATOM 1656 C C . SER A 1 201 ? 6.265 4.799 9.660 1.00 87.06 201 SER A C 1
ATOM 1658 O O . SER A 1 201 ? 6.939 3.883 9.195 1.00 87.06 201 SER A O 1
ATOM 1660 N N . MET A 1 202 ? 6.827 5.897 10.183 1.00 90.50 202 MET A N 1
ATOM 1661 C CA . MET A 1 202 ? 8.286 6.090 10.241 1.00 90.50 202 MET A CA 1
ATOM 1662 C C . MET A 1 202 ? 8.975 4.985 11.048 1.00 90.50 202 MET A C 1
ATOM 1664 O O . MET A 1 202 ? 9.997 4.447 10.624 1.00 90.50 202 MET A O 1
ATOM 1668 N N . LYS A 1 203 ? 8.405 4.617 12.204 1.00 91.25 203 LYS A N 1
ATOM 1669 C CA . LYS A 1 203 ? 8.919 3.534 13.049 1.00 91.25 203 LYS A CA 1
ATOM 1670 C C . LYS A 1 203 ? 8.879 2.190 12.324 1.00 91.25 203 LYS A C 1
ATOM 1672 O O . LYS A 1 203 ? 9.851 1.445 12.396 1.00 91.25 203 LYS A O 1
ATOM 1677 N N . VAL A 1 204 ? 7.789 1.887 11.614 1.00 92.44 204 VAL A N 1
ATOM 1678 C CA . VAL A 1 204 ? 7.690 0.663 10.804 1.00 92.44 204 VAL A CA 1
ATOM 1679 C C . VAL A 1 204 ? 8.786 0.638 9.738 1.00 92.44 204 VAL A C 1
ATOM 1681 O O . VAL A 1 204 ? 9.531 -0.333 9.684 1.00 92.44 204 VAL A O 1
ATOM 1684 N N . LEU A 1 205 ? 8.952 1.706 8.954 1.00 94.62 205 LEU A N 1
ATOM 1685 C CA . LEU A 1 205 ? 9.973 1.769 7.902 1.00 94.62 205 LEU A CA 1
ATOM 1686 C C . LEU A 1 205 ? 11.395 1.588 8.464 1.00 94.62 205 LEU A C 1
ATOM 1688 O O . LEU A 1 205 ? 12.144 0.739 7.978 1.00 94.62 205 LEU A O 1
ATOM 1692 N N . LYS A 1 206 ? 11.744 2.308 9.539 1.00 95.31 206 LYS A N 1
ATOM 1693 C CA . LYS A 1 206 ? 13.056 2.189 10.204 1.00 95.31 206 LYS A CA 1
ATOM 1694 C C . LYS A 1 206 ? 13.316 0.768 10.716 1.00 95.31 206 LYS A C 1
ATOM 1696 O O . LYS A 1 206 ? 14.411 0.246 10.531 1.00 95.31 206 LYS A O 1
ATOM 1701 N N . ASN A 1 207 ? 12.306 0.110 11.292 1.00 95.31 207 ASN A N 1
ATOM 1702 C CA . ASN A 1 207 ? 12.429 -1.267 11.786 1.00 95.31 207 ASN A CA 1
ATOM 1703 C C . ASN A 1 207 ? 12.723 -2.293 10.678 1.00 95.31 207 ASN A C 1
ATOM 1705 O O . ASN A 1 207 ? 13.335 -3.317 10.964 1.00 95.31 207 ASN A O 1
ATOM 1709 N N . TYR A 1 208 ? 12.315 -2.023 9.435 1.00 94.31 208 TYR A N 1
ATOM 1710 C CA . TYR A 1 208 ? 12.612 -2.875 8.276 1.00 94.31 208 TYR A CA 1
ATOM 1711 C C . TYR A 1 208 ? 13.837 -2.406 7.477 1.00 94.31 208 TYR A C 1
ATOM 1713 O O . TYR A 1 208 ? 14.071 -2.874 6.365 1.00 94.31 208 TYR A O 1
ATOM 1721 N N . GLY A 1 209 ? 14.651 -1.509 8.043 1.00 94.94 209 GLY A N 1
ATOM 1722 C CA . GLY A 1 209 ? 15.931 -1.108 7.461 1.00 94.94 209 GLY A CA 1
ATOM 1723 C C . GLY A 1 209 ? 15.837 -0.039 6.375 1.00 94.94 209 GLY A C 1
ATOM 1724 O O . GLY A 1 209 ? 16.781 0.112 5.605 1.00 94.94 209 GLY A O 1
ATOM 1725 N N . PHE A 1 210 ? 14.727 0.699 6.292 1.00 96.62 210 PHE A N 1
ATOM 1726 C CA . PHE A 1 210 ? 14.680 1.902 5.466 1.00 96.62 210 PHE A CA 1
ATOM 1727 C C . PHE A 1 210 ? 15.468 3.037 6.132 1.00 96.62 210 PHE A C 1
ATOM 1729 O O . PHE A 1 210 ? 15.304 3.306 7.326 1.00 96.62 210 PHE A O 1
ATOM 1736 N N . THR A 1 211 ? 16.252 3.754 5.333 1.00 96.62 211 THR A N 1
ATOM 1737 C CA . THR A 1 211 ? 16.996 4.949 5.744 1.00 96.62 211 THR A CA 1
ATOM 1738 C C . THR A 1 211 ? 16.211 6.202 5.378 1.00 96.62 211 THR A C 1
ATOM 1740 O O . THR A 1 211 ? 15.619 6.279 4.303 1.00 96.62 211 THR A O 1
ATOM 1743 N N . GLU A 1 212 ? 16.180 7.177 6.284 1.00 95.69 212 GLU A N 1
ATOM 1744 C CA . GLU A 1 212 ? 15.612 8.501 6.025 1.00 95.69 212 GLU A CA 1
ATOM 1745 C C . GLU A 1 212 ? 16.602 9.327 5.196 1.00 95.69 212 GLU A C 1
ATOM 1747 O O . GLU A 1 212 ? 17.713 9.586 5.645 1.00 95.69 212 GLU A O 1
ATOM 1752 N N . GLU A 1 213 ? 16.199 9.738 3.997 1.00 94.31 213 GLU A N 1
ATOM 1753 C CA . GLU A 1 213 ? 17.067 10.427 3.026 1.00 94.31 213 GLU A CA 1
ATOM 1754 C C . GLU A 1 213 ? 16.684 11.900 2.845 1.00 94.31 213 GLU A C 1
ATOM 1756 O O . GLU A 1 213 ? 17.396 12.679 2.214 1.00 94.31 213 GLU A O 1
ATOM 1761 N N . GLY A 1 214 ? 15.534 12.308 3.382 1.00 90.62 214 GLY A N 1
ATOM 1762 C CA . GLY A 1 214 ? 15.101 13.689 3.286 1.00 90.62 214 GLY A CA 1
ATOM 1763 C C . GLY A 1 214 ? 13.713 13.940 3.843 1.00 90.62 214 GLY A C 1
ATOM 1764 O O . GLY A 1 214 ? 13.006 13.041 4.298 1.00 90.62 214 GLY A O 1
ATOM 1765 N N . LYS A 1 215 ? 13.318 15.207 3.765 1.00 91.00 215 LYS A N 1
ATOM 1766 C CA . LYS A 1 215 ? 11.995 15.691 4.147 1.00 91.00 215 LYS A CA 1
ATOM 1767 C C . LYS A 1 215 ? 11.531 16.756 3.166 1.00 91.00 215 LYS A C 1
ATOM 1769 O O . LYS A 1 215 ? 12.343 17.468 2.582 1.00 91.00 215 LYS A O 1
ATOM 1774 N N . SER A 1 216 ? 10.224 16.878 3.005 1.00 85.19 216 SER A N 1
ATOM 1775 C CA . SER A 1 216 ? 9.599 17.950 2.229 1.00 85.19 216 SER A CA 1
ATOM 1776 C C . SER A 1 216 ? 8.268 18.338 2.858 1.00 85.19 216 SER A C 1
ATOM 1778 O O . SER A 1 216 ? 7.656 17.533 3.554 1.00 85.19 216 SER A O 1
ATOM 1780 N N . GLU A 1 217 ? 7.829 19.571 2.638 1.00 85.25 217 GLU A N 1
ATOM 1781 C CA . GLU A 1 217 ? 6.550 20.057 3.158 1.00 85.25 217 GLU A CA 1
ATOM 1782 C C . GLU A 1 217 ? 5.362 19.458 2.383 1.00 85.25 217 GLU A C 1
ATOM 1784 O O . GLU A 1 217 ? 5.447 19.171 1.184 1.00 85.25 217 GLU A O 1
ATOM 1789 N N . CYS A 1 218 ? 4.248 19.254 3.080 1.00 80.12 218 CYS A N 1
ATOM 1790 C CA . CYS A 1 218 ? 2.963 18.806 2.550 1.00 80.12 218 CYS A CA 1
ATOM 1791 C C . CYS A 1 218 ? 1.809 19.473 3.320 1.00 80.12 218 CYS A C 1
ATOM 1793 O O . CYS A 1 218 ? 2.039 20.221 4.267 1.00 80.12 218 CYS A O 1
ATOM 1795 N N . ASN A 1 219 ? 0.558 19.219 2.922 1.00 74.06 219 ASN A N 1
ATOM 1796 C CA . ASN A 1 219 ? -0.602 19.940 3.466 1.00 74.06 219 ASN A CA 1
ATOM 1797 C C . ASN A 1 219 ? -0.762 19.832 4.992 1.00 74.06 219 ASN A C 1
ATOM 1799 O O . ASN A 1 219 ? -1.331 20.729 5.606 1.00 74.06 219 ASN A O 1
ATOM 1803 N N . TRP A 1 220 ? -0.270 18.748 5.594 1.00 68.81 220 TRP A N 1
ATOM 1804 C CA . TRP A 1 220 ? -0.473 18.437 7.012 1.00 68.81 220 TRP A CA 1
ATOM 1805 C C . TRP A 1 220 ? 0.839 18.315 7.797 1.00 68.81 220 TRP A C 1
ATOM 1807 O O . TRP A 1 220 ? 0.883 17.656 8.834 1.00 68.81 220 TRP A O 1
ATOM 1817 N N . GLY A 1 221 ? 1.908 18.948 7.304 1.00 76.50 221 GLY A N 1
ATOM 1818 C CA . GLY A 1 221 ? 3.226 18.977 7.939 1.00 76.50 221 GLY A CA 1
ATOM 1819 C C . GLY A 1 221 ? 4.323 18.505 6.993 1.00 76.50 221 GLY A C 1
ATOM 1820 O O . GLY A 1 221 ? 4.256 18.728 5.789 1.00 76.50 221 GLY A O 1
ATOM 1821 N N . SER A 1 222 ? 5.331 17.811 7.514 1.00 82.88 222 SER A N 1
ATOM 1822 C CA . SER A 1 222 ? 6.419 17.291 6.685 1.00 82.88 222 SER A CA 1
ATOM 1823 C C . SER A 1 222 ? 6.170 15.835 6.278 1.00 82.88 222 SER A C 1
ATOM 1825 O O . SER A 1 222 ? 5.850 14.983 7.109 1.00 82.88 222 SER A O 1
ATOM 1827 N N . LYS A 1 223 ? 6.384 15.525 4.997 1.00 87.00 223 LYS A N 1
ATOM 1828 C CA . LYS A 1 223 ? 6.561 14.153 4.511 1.00 87.00 223 LYS A CA 1
ATOM 1829 C C . LYS A 1 223 ? 8.045 13.804 4.518 1.00 87.00 223 LYS A C 1
ATOM 1831 O O . LYS A 1 223 ? 8.877 14.526 3.962 1.00 87.00 223 LYS A O 1
ATOM 1836 N N . TYR A 1 224 ? 8.366 12.688 5.148 1.00 90.94 224 TYR A N 1
ATOM 1837 C CA . TYR A 1 224 ? 9.713 12.152 5.254 1.00 90.94 224 TYR A CA 1
ATOM 1838 C C . TYR A 1 224 ? 9.907 11.083 4.194 1.00 90.94 224 TYR A C 1
ATOM 1840 O O . TYR A 1 224 ? 9.018 10.264 3.954 1.00 90.94 224 TYR A O 1
ATOM 1848 N N . ILE A 1 225 ? 11.061 11.127 3.544 1.00 91.94 225 ILE A N 1
ATOM 1849 C CA . ILE A 1 225 ? 11.420 10.275 2.421 1.00 91.94 225 ILE A CA 1
ATOM 1850 C C . ILE A 1 225 ? 12.334 9.173 2.936 1.00 91.94 225 ILE A C 1
ATOM 1852 O O . ILE A 1 225 ? 13.368 9.446 3.545 1.00 91.94 225 ILE A O 1
ATOM 1856 N N . TYR A 1 226 ? 11.952 7.935 2.651 1.00 94.75 226 TYR A N 1
ATOM 1857 C CA . TYR A 1 226 ? 12.654 6.737 3.068 1.00 94.75 226 TYR A CA 1
ATOM 1858 C C . TYR A 1 226 ? 13.084 5.918 1.856 1.00 94.75 226 TYR A C 1
ATOM 1860 O O . TYR A 1 226 ? 12.305 5.737 0.917 1.00 94.75 226 TYR A O 1
ATOM 1868 N N . LYS A 1 227 ? 14.308 5.387 1.895 1.00 95.19 227 LYS A N 1
ATOM 1869 C CA . LYS A 1 227 ? 14.819 4.451 0.891 1.00 95.19 227 LYS A CA 1
ATOM 1870 C C . LYS A 1 227 ? 15.287 3.153 1.539 1.00 95.19 227 LYS A C 1
ATOM 1872 O O . LYS A 1 227 ? 15.924 3.163 2.586 1.00 95.19 227 LYS A O 1
ATOM 1877 N N . TYR A 1 228 ? 14.988 2.038 0.890 1.00 95.12 228 TYR A N 1
ATOM 1878 C CA . TYR A 1 228 ? 15.544 0.722 1.191 1.00 95.12 228 TYR A CA 1
ATOM 1879 C C . TYR A 1 228 ? 16.319 0.254 -0.032 1.00 95.12 228 TYR A C 1
ATOM 1881 O O . TYR A 1 228 ? 15.728 0.082 -1.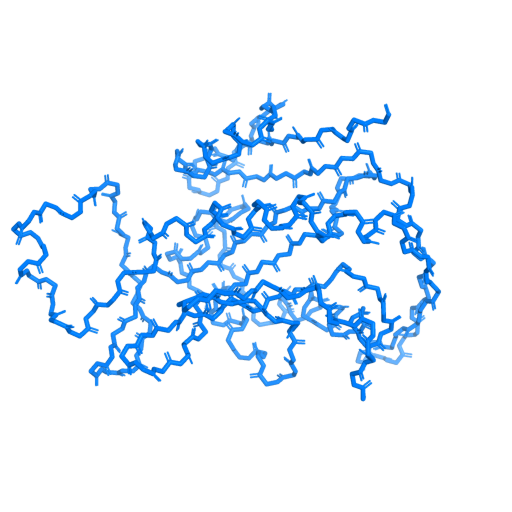096 1.00 95.12 228 TYR A O 1
ATOM 1889 N N . LEU A 1 229 ? 17.631 0.076 0.091 1.00 95.00 229 LEU A N 1
ATOM 1890 C CA . LEU A 1 229 ? 18.453 -0.451 -0.996 1.00 95.00 229 LEU A CA 1
ATOM 1891 C C . LEU A 1 229 ? 18.456 -1.975 -0.942 1.00 95.00 229 LEU A C 1
ATOM 1893 O O . LEU A 1 229 ? 18.628 -2.563 0.128 1.00 95.00 229 LEU A O 1
ATOM 1897 N N . PHE A 1 230 ? 18.291 -2.618 -2.097 1.00 92.31 230 PHE A N 1
ATOM 1898 C CA . PHE A 1 230 ? 18.448 -4.063 -2.171 1.00 92.31 230 PHE A CA 1
ATOM 1899 C C . PHE A 1 230 ? 19.904 -4.425 -1.894 1.00 92.31 230 PHE A C 1
ATOM 1901 O O . PHE A 1 230 ? 20.827 -3.801 -2.418 1.00 92.31 230 PHE A O 1
ATOM 1908 N N . LYS A 1 231 ? 20.110 -5.437 -1.052 1.00 78.94 231 LYS A N 1
ATOM 1909 C CA . LYS A 1 231 ? 21.427 -6.052 -0.899 1.00 78.94 231 LYS A CA 1
ATOM 1910 C C . LYS A 1 231 ? 21.664 -6.886 -2.156 1.00 78.94 231 LYS A C 1
ATOM 1912 O O . LYS A 1 231 ? 21.031 -7.928 -2.309 1.00 78.94 231 LYS A O 1
ATOM 1917 N N . ILE A 1 232 ? 22.476 -6.353 -3.066 1.00 57.34 232 ILE A N 1
ATOM 1918 C CA . ILE A 1 232 ? 22.954 -7.044 -4.271 1.00 57.34 232 ILE A CA 1
ATOM 1919 C C . ILE A 1 232 ? 24.116 -7.953 -3.878 1.00 57.34 232 ILE A C 1
ATOM 1921 O O . ILE A 1 232 ? 24.969 -7.483 -3.090 1.00 57.34 232 ILE A O 1
#

Nearest PDB structures (foldseek):
  3juw-assembly1_A  TM=7.237E-01  e=3.174E-05  Bordetella pertussis
  3juw-assembly1_B  TM=6.912E-01  e=6.882E-05  Bordetella pertussis
  4m85-assembly4_D  TM=4.051E-01  e=6.346E-03  Staphylococcus aureus subsp. aureus Mu50
  3v8h-assembly2_C  TM=7.748E-01  e=3.227E-01  Burkholderia thailandensis E264
  3v8h-assembly1_D  TM=7.730E-01  e=3.858E-01  Burkholderia thailandensis E264

Organism: NCBI:txid2016517

pLDDT: mean 84.13, std 14.7, range [31.98, 96.94]

Foldseek 3Di:
DQDPVCVLVKDDDPWKIKDQDDPVCLVVQQVLLQFQLFQCWFDQSHRDHSVRCVVLQVVLVQCNVFVQLQHKIFMWGQDPNDTDGFWIWGQADDPDPQATETGITGQQKAFQVVRDGDSDPPPPDPCDPVNVVVPPPRIGGPPPPCNVLSVVVSCVPGVLVVNQCDWTWGWDADPVRDIDIDTRHSVSHFWHKYKGDDPVVVVSCVVVPWDFDDWDAHPNGIITITIDGDPD

Solvent-accessible surface area (backbone atoms only — not comparable to full-atom values): 13008 Å² total; per-residue (Å²): 132,88,58,86,82,53,78,67,74,44,51,78,60,99,48,41,32,36,39,77,55,51,80,89,42,49,65,61,58,33,52,51,31,55,31,55,68,36,13,43,59,36,82,54,28,58,56,42,56,56,78,77,48,42,71,59,52,55,49,21,44,46,29,50,78,55,72,38,70,56,26,44,25,37,30,30,34,57,53,96,94,35,80,40,82,44,33,38,38,29,68,22,80,39,95,51,87,48,27,28,21,48,50,70,48,46,51,39,24,36,30,67,82,76,72,41,78,38,85,54,82,79,74,86,56,75,67,50,80,68,56,54,72,68,48,55,94,44,54,45,70,52,58,89,68,54,55,68,55,56,51,51,50,48,35,66,73,45,42,47,59,50,40,40,72,40,70,41,74,42,72,48,66,50,100,87,70,52,74,46,78,47,80,45,58,28,70,66,49,55,29,37,35,35,64,33,53,47,72,67,57,46,51,50,42,46,75,72,61,31,44,82,79,49,73,44,84,37,78,76,47,56,28,33,34,30,40,30,72,61,89,127

Radius of gyration: 17.87 Å; Cα contacts (8 Å, |Δi|>4): 411; chains: 1; bounding box: 47×40×57 Å

InterPro domains:
  IPR016181 Acyl-CoA N-acyltransferase [SSF55729] (12-76)